Protein AF-A0A376TMM2-F1 (afdb_monomer_lite)

pLDDT: mean 88.57, std 16.61, range [33.03, 98.81]

Sequence (189 aa):
MVEAAINAGATTINIPDTVGYTMPFEFAGIISGLYERVPNIDKAIISVHTHDDLGLAVGNSLAAVHAGARQVEGAMNGIGERAGNCSLEEVIMAIKVRKDILNVHTAINHQEIWRTSQLVSQICNMPIPANKAIVGSGAFAHSSGIHQDGVLKNRENYEIMTPESIGLNQIQLNLTSRSGRAAVETSHG

Radius of gyration: 19.81 Å; chains: 1; bounding box: 48×29×55 Å

Structure (mmCIF, N/CA/C/O backbone):
data_AF-A0A376TMM2-F1
#
_entry.id   AF-A0A376TMM2-F1
#
loop_
_atom_site.group_PDB
_atom_site.id
_atom_site.type_symbol
_atom_site.label_atom_id
_atom_site.label_alt_id
_atom_site.label_comp_id
_atom_site.label_asym_id
_atom_site.label_entity_id
_atom_site.label_seq_id
_atom_site.pdbx_PDB_ins_code
_atom_site.Cartn_x
_atom_site.Cartn_y
_atom_site.Cartn_z
_atom_site.occupancy
_atom_site.B_iso_or_equiv
_atom_site.auth_seq_id
_atom_site.auth_comp_id
_atom_site.auth_asym_id
_atom_site.auth_atom_id
_atom_site.pdbx_PDB_model_num
ATOM 1 N N . MET A 1 1 ? -19.187 5.590 17.445 1.00 87.56 1 MET A N 1
ATOM 2 C CA . MET A 1 1 ? -19.318 4.378 16.601 1.00 87.56 1 MET A CA 1
ATOM 3 C C . MET A 1 1 ? -18.124 3.449 16.757 1.00 87.56 1 MET A C 1
ATOM 5 O O . MET A 1 1 ? -18.348 2.324 17.169 1.00 87.56 1 MET A O 1
ATOM 9 N N . VAL A 1 2 ? -16.889 3.906 16.505 1.00 96.69 2 VAL A N 1
ATOM 10 C CA . VAL A 1 2 ? -15.674 3.075 16.656 1.00 96.69 2 VAL A CA 1
ATOM 11 C C . VAL A 1 2 ? -15.559 2.454 18.053 1.00 96.69 2 VAL A C 1
ATOM 13 O O . VAL A 1 2 ? -15.513 1.237 18.165 1.00 96.69 2 VAL A O 1
ATOM 16 N N . GLU A 1 3 ? -15.632 3.263 19.114 1.00 97.75 3 GLU A N 1
ATOM 17 C CA . GLU A 1 3 ? -15.573 2.770 20.502 1.00 97.75 3 GLU A CA 1
ATOM 18 C C . GLU A 1 3 ? -16.609 1.674 20.794 1.00 97.75 3 GLU A C 1
ATOM 20 O O . GLU A 1 3 ? -16.291 0.650 21.397 1.00 97.75 3 GLU A O 1
ATOM 25 N N . ALA A 1 4 ? -17.847 1.875 20.333 1.00 98.06 4 ALA A N 1
ATOM 26 C CA . ALA A 1 4 ? -18.940 0.929 20.522 1.00 98.06 4 ALA A CA 1
ATOM 27 C C . ALA A 1 4 ? -18.706 -0.382 19.756 1.00 98.06 4 ALA A C 1
ATOM 29 O O . ALA A 1 4 ? -18.984 -1.447 20.296 1.00 98.06 4 ALA A O 1
ATOM 30 N N . ALA A 1 5 ? -18.165 -0.317 18.535 1.00 98.31 5 ALA A N 1
ATOM 31 C CA . ALA A 1 5 ? -17.806 -1.505 17.763 1.00 98.31 5 ALA A CA 1
ATOM 32 C C . ALA A 1 5 ? -16.699 -2.313 18.459 1.00 98.31 5 ALA A C 1
ATOM 34 O O . ALA A 1 5 ? -16.806 -3.532 18.567 1.00 98.31 5 ALA A O 1
ATOM 35 N N . ILE A 1 6 ? -15.685 -1.636 19.005 1.00 98.38 6 ILE A N 1
ATOM 36 C CA . ILE A 1 6 ? -14.622 -2.283 19.786 1.00 98.38 6 ILE A CA 1
ATOM 37 C C . ILE A 1 6 ? -15.199 -2.911 21.064 1.00 98.38 6 ILE A C 1
ATOM 39 O O . ILE A 1 6 ? -14.904 -4.063 21.372 1.00 98.38 6 ILE A O 1
ATOM 43 N N . ASN A 1 7 ? -16.085 -2.209 21.779 1.00 98.38 7 ASN A N 1
ATOM 44 C CA . ASN A 1 7 ? -16.762 -2.755 22.964 1.00 98.38 7 ASN A CA 1
ATOM 45 C C . ASN A 1 7 ? -17.657 -3.960 22.634 1.00 98.38 7 ASN A C 1
ATOM 47 O O . ASN A 1 7 ? -17.826 -4.842 23.472 1.00 98.38 7 ASN A O 1
ATOM 51 N N . ALA A 1 8 ? -18.197 -4.021 21.416 1.00 98.44 8 ALA A N 1
ATOM 52 C CA . ALA A 1 8 ? -18.941 -5.169 20.907 1.00 98.44 8 ALA A CA 1
ATOM 53 C C . ALA A 1 8 ? -18.039 -6.336 20.449 1.00 98.44 8 ALA A C 1
ATOM 55 O O . ALA A 1 8 ? -18.557 -7.369 20.032 1.00 98.44 8 ALA A O 1
ATOM 56 N N . GLY A 1 9 ? -16.711 -6.199 20.540 1.00 98.25 9 GLY A N 1
ATOM 57 C CA . GLY A 1 9 ? -15.742 -7.260 20.255 1.00 98.25 9 GLY A CA 1
ATOM 58 C C . GLY A 1 9 ? -15.021 -7.145 18.911 1.00 98.25 9 GLY A C 1
ATOM 59 O O . GLY A 1 9 ? -14.311 -8.076 18.537 1.00 98.25 9 GLY A O 1
ATOM 60 N N . ALA A 1 10 ? -15.171 -6.040 18.173 1.00 98.44 10 ALA A N 1
ATOM 61 C CA . ALA A 1 10 ? -14.404 -5.835 16.948 1.00 98.44 10 ALA A CA 1
ATOM 62 C C . ALA A 1 10 ? -12.906 -5.679 17.264 1.00 98.44 10 ALA A C 1
ATOM 64 O O . ALA A 1 10 ? -12.502 -4.746 17.954 1.00 98.44 10 ALA A O 1
ATOM 65 N N . THR A 1 11 ? -12.079 -6.570 16.715 1.00 98.44 11 THR A N 1
ATOM 66 C CA . THR A 1 11 ? -10.609 -6.532 16.840 1.00 98.44 11 THR A CA 1
ATOM 67 C C . THR A 1 11 ? -9.933 -5.772 15.699 1.00 98.44 11 THR A C 1
ATOM 69 O O . THR A 1 11 ? -8.726 -5.544 15.734 1.00 98.44 11 THR A O 1
ATOM 72 N N . THR A 1 12 ? -10.698 -5.378 14.681 1.00 98.62 12 THR A N 1
ATOM 73 C CA . THR A 1 12 ? -10.233 -4.587 13.541 1.00 98.62 12 THR A CA 1
ATOM 74 C C . THR A 1 12 ? -11.322 -3.598 13.146 1.00 98.62 12 THR A C 1
ATOM 76 O O . THR A 1 12 ? -12.486 -3.976 13.017 1.00 98.62 12 THR A O 1
ATOM 79 N N . ILE A 1 13 ? -10.946 -2.337 12.952 1.00 98.62 13 ILE A N 1
ATOM 80 C CA . ILE A 1 13 ? -11.835 -1.261 12.514 1.00 98.62 13 ILE A CA 1
ATOM 81 C C . ILE A 1 13 ? -11.305 -0.725 11.191 1.00 98.62 13 ILE A C 1
ATOM 83 O O . ILE A 1 13 ? -10.195 -0.199 11.143 1.00 98.62 13 ILE A O 1
ATOM 87 N N . ASN A 1 14 ? -12.097 -0.860 10.128 1.00 98.50 14 ASN A N 1
ATOM 88 C CA . ASN A 1 14 ? -11.737 -0.357 8.807 1.00 98.50 14 ASN A CA 1
ATOM 89 C C . ASN A 1 14 ? -12.237 1.075 8.602 1.00 98.50 14 ASN A C 1
ATOM 91 O O . ASN A 1 14 ? -13.406 1.368 8.864 1.00 98.50 14 ASN A O 1
ATOM 95 N N . ILE A 1 15 ? -11.354 1.942 8.116 1.00 98.44 15 ILE A N 1
ATOM 96 C CA . ILE A 1 15 ? -11.629 3.339 7.787 1.00 98.44 15 ILE A CA 1
ATOM 97 C C . ILE A 1 15 ? -11.443 3.517 6.273 1.00 98.44 15 ILE A C 1
ATOM 99 O O . ILE A 1 15 ? -10.303 3.588 5.804 1.00 98.44 15 ILE A O 1
ATOM 103 N N . PRO A 1 16 ? -12.539 3.554 5.493 1.00 97.94 16 PRO A N 1
ATOM 104 C CA . PRO A 1 16 ? -12.452 3.653 4.044 1.00 97.94 16 PRO A CA 1
ATOM 105 C C . PRO A 1 16 ? -12.455 5.107 3.533 1.00 97.94 16 PRO A C 1
ATOM 107 O O . PRO A 1 16 ? -13.231 5.937 4.002 1.00 97.94 16 PRO A O 1
ATOM 110 N N . ASP A 1 17 ? -11.651 5.386 2.505 1.00 96.81 17 ASP A N 1
ATOM 111 C CA . ASP A 1 17 ? -11.811 6.511 1.571 1.00 96.81 17 ASP A CA 1
ATOM 112 C C . ASP A 1 17 ? -12.563 6.009 0.331 1.00 96.81 17 ASP A C 1
ATOM 114 O O . ASP A 1 17 ? -11.986 5.768 -0.730 1.00 96.81 17 ASP A O 1
ATOM 118 N N . THR A 1 18 ? -13.864 5.758 0.502 1.00 91.19 18 THR A N 1
ATOM 119 C CA . THR A 1 18 ? -14.704 5.044 -0.477 1.00 91.19 18 THR A CA 1
ATOM 120 C C . THR A 1 18 ? -14.779 5.742 -1.836 1.00 91.19 18 THR A C 1
ATOM 122 O O . THR A 1 18 ? -14.922 5.086 -2.865 1.00 91.19 18 THR A O 1
ATOM 125 N N . VAL A 1 19 ? -14.717 7.075 -1.837 1.00 92.56 19 VAL A N 1
ATOM 126 C CA . VAL A 1 19 ? -14.871 7.902 -3.044 1.00 92.56 19 VAL A CA 1
ATOM 127 C C . VAL A 1 19 ? -13.513 8.248 -3.671 1.00 92.56 19 VAL A C 1
ATOM 129 O O . VAL A 1 19 ? -13.478 8.618 -4.838 1.00 92.56 19 VAL A O 1
ATOM 132 N N . GLY A 1 20 ? -12.403 8.104 -2.937 1.00 92.88 20 GLY A N 1
ATOM 133 C CA . GLY A 1 20 ? -11.052 8.266 -3.483 1.00 92.88 20 GLY A CA 1
ATOM 134 C C . GLY A 1 20 ? -10.640 9.718 -3.737 1.00 92.88 20 GLY A C 1
ATOM 135 O O . GLY A 1 20 ? -9.861 9.979 -4.654 1.00 92.88 20 GLY A O 1
ATOM 136 N N . TYR A 1 21 ? -11.182 10.667 -2.962 1.00 95.56 21 TYR A N 1
ATOM 137 C CA . TYR A 1 21 ? -10.885 12.101 -3.112 1.00 95.56 21 TYR A CA 1
ATOM 138 C C . TYR A 1 21 ? -10.157 12.722 -1.915 1.00 95.56 21 TYR A C 1
ATOM 140 O O . TYR A 1 21 ? -9.793 13.898 -1.971 1.00 95.56 21 TYR A O 1
ATOM 148 N N . THR A 1 22 ? -9.964 11.967 -0.831 1.00 97.31 22 THR A N 1
ATOM 149 C CA . THR A 1 22 ? -9.344 12.497 0.388 1.00 97.31 22 THR A CA 1
ATOM 150 C C . THR A 1 22 ? -7.877 12.844 0.126 1.00 97.31 22 THR A C 1
ATOM 152 O O . THR A 1 22 ? -7.175 12.104 -0.565 1.00 97.31 22 THR A O 1
ATOM 155 N N . MET A 1 23 ? -7.375 13.946 0.688 1.00 98.44 23 MET A N 1
ATOM 156 C CA . MET A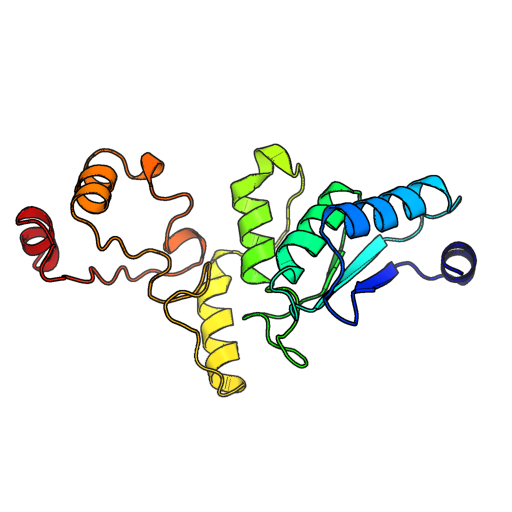 1 23 ? -5.950 14.274 0.609 1.00 98.44 23 MET A CA 1
ATOM 157 C C . MET A 1 23 ? -5.138 13.534 1.688 1.00 98.44 23 MET A C 1
ATOM 159 O O . MET A 1 23 ? -5.637 13.327 2.797 1.00 98.44 23 MET A O 1
ATOM 163 N N . PRO A 1 24 ? -3.842 13.235 1.458 1.00 98.50 24 PRO A N 1
ATOM 164 C CA . PRO A 1 24 ? -3.030 12.486 2.423 1.00 98.50 24 PRO A CA 1
ATOM 165 C C . PRO A 1 24 ? -2.978 13.096 3.830 1.00 98.50 24 PRO A C 1
ATOM 167 O O . PRO A 1 24 ? -3.039 12.373 4.822 1.00 98.50 24 PRO A O 1
ATOM 170 N N . PHE A 1 25 ? -2.903 14.428 3.938 1.00 98.38 25 PHE A N 1
ATOM 171 C CA . PHE A 1 25 ? -2.886 15.117 5.233 1.00 98.38 25 PHE A CA 1
ATOM 172 C C . PHE A 1 25 ? -4.246 15.066 5.947 1.00 98.38 25 PHE A C 1
ATOM 174 O O . PHE A 1 25 ? -4.286 14.957 7.171 1.00 98.38 25 PHE A O 1
ATOM 181 N N . GLU A 1 26 ? -5.354 15.102 5.200 1.00 98.38 26 GLU A N 1
ATOM 182 C CA . GLU A 1 26 ? -6.701 14.948 5.758 1.00 98.38 26 GLU A CA 1
ATOM 183 C C . GLU A 1 26 ? -6.886 13.528 6.286 1.00 98.38 26 GLU A C 1
ATOM 185 O O . GLU A 1 26 ? -7.327 13.340 7.419 1.00 98.38 26 GLU A O 1
ATOM 190 N N . PHE A 1 27 ? -6.474 12.528 5.502 1.00 98.50 27 PHE A N 1
ATOM 191 C CA . PHE A 1 27 ? -6.605 11.129 5.888 1.00 98.50 27 PHE A CA 1
ATOM 192 C C . PHE A 1 27 ? -5.728 10.783 7.097 1.00 98.50 27 PHE A C 1
ATOM 194 O O . PHE A 1 27 ? -6.200 10.141 8.033 1.00 98.50 27 PHE A O 1
ATOM 201 N N . ALA A 1 28 ? -4.490 11.290 7.153 1.00 98.56 28 ALA A N 1
ATOM 202 C CA . ALA A 1 28 ? -3.647 11.170 8.343 1.00 98.56 28 ALA A CA 1
ATOM 203 C C . ALA A 1 28 ? -4.317 11.793 9.580 1.00 98.56 28 ALA A C 1
ATOM 205 O O . ALA A 1 28 ? -4.363 11.167 10.637 1.00 98.56 28 ALA A O 1
ATOM 206 N N . GLY A 1 29 ? -4.899 12.990 9.434 1.00 98.62 29 GLY A N 1
ATOM 207 C CA . GLY A 1 29 ? -5.619 13.677 10.508 1.00 98.62 29 GLY A CA 1
ATOM 208 C C . GLY A 1 29 ? -6.848 12.911 11.010 1.00 98.62 29 GLY A C 1
ATOM 209 O O . GLY A 1 29 ? -7.116 12.900 12.213 1.00 98.62 29 GLY A O 1
ATOM 210 N N . ILE A 1 30 ? -7.567 12.214 10.122 1.00 98.19 30 ILE A N 1
ATOM 211 C CA . ILE A 1 30 ? -8.664 11.313 10.508 1.00 98.19 30 ILE A CA 1
ATOM 212 C C . ILE A 1 30 ? -8.131 10.200 11.415 1.00 98.19 30 ILE A C 1
ATOM 214 O O . ILE A 1 30 ? -8.684 9.984 12.495 1.00 98.19 30 ILE A O 1
ATOM 218 N N . ILE A 1 31 ? -7.050 9.529 11.008 1.00 98.56 31 ILE A N 1
ATOM 219 C CA . ILE A 1 31 ? -6.464 8.412 11.761 1.00 98.56 31 ILE A CA 1
ATOM 220 C C . ILE A 1 31 ? -5.899 8.878 13.105 1.00 98.56 31 ILE A C 1
ATOM 222 O O . ILE A 1 31 ? -6.254 8.304 14.134 1.00 98.56 31 ILE A O 1
ATOM 226 N N . SER A 1 32 ? -5.100 9.947 13.136 1.00 98.50 32 SER A N 1
ATOM 227 C CA . SER A 1 32 ? -4.595 10.520 14.393 1.00 98.50 32 SER A CA 1
ATOM 228 C C . SER A 1 32 ? -5.740 10.925 15.321 1.00 98.50 32 SER A C 1
ATOM 230 O O . SER A 1 32 ? -5.741 10.581 16.500 1.00 98.50 32 SER A O 1
ATOM 232 N N . GLY A 1 33 ? -6.788 11.542 14.772 1.00 98.38 33 GLY A N 1
ATOM 233 C CA . GLY A 1 33 ? -7.973 11.907 15.533 1.00 98.38 33 GLY A CA 1
ATOM 234 C C . GLY A 1 33 ? -8.734 10.714 16.125 1.00 98.38 33 GLY A C 1
ATOM 235 O O . GLY A 1 33 ? -9.370 10.862 17.168 1.00 98.38 33 GLY A O 1
ATOM 236 N N . LEU A 1 34 ? -8.694 9.532 15.499 1.00 98.12 34 LEU A N 1
ATOM 237 C CA . LEU A 1 34 ? -9.239 8.309 16.098 1.00 98.12 34 LEU A CA 1
ATOM 238 C C . LEU A 1 34 ? -8.410 7.875 17.307 1.00 98.12 34 LEU A C 1
ATOM 240 O O . LEU A 1 34 ? -8.991 7.605 18.356 1.00 98.12 34 LEU A O 1
ATOM 244 N N . TYR A 1 35 ? -7.081 7.866 17.180 1.00 98.12 35 TYR A N 1
ATOM 245 C CA . TYR A 1 35 ? -6.178 7.529 18.284 1.00 98.12 35 TYR A CA 1
ATOM 246 C C . TYR A 1 35 ? -6.288 8.500 19.467 1.00 98.12 35 TYR A C 1
ATOM 248 O O . TYR A 1 35 ? -6.161 8.082 20.613 1.00 98.12 35 TYR A O 1
ATOM 256 N N . GLU A 1 36 ? -6.571 9.777 19.209 1.00 98.00 36 GLU A N 1
ATOM 257 C CA . GLU A 1 36 ? -6.756 10.791 20.252 1.00 98.00 36 GLU A CA 1
ATOM 258 C C . GLU A 1 36 ? -8.104 10.685 20.976 1.00 98.00 36 GLU A C 1
ATOM 260 O O . GLU A 1 36 ? -8.192 10.962 22.171 1.00 98.00 36 GLU A O 1
ATOM 265 N N . ARG A 1 37 ? -9.180 10.345 20.253 1.00 97.62 37 ARG A N 1
ATOM 266 C CA . ARG A 1 37 ? -10.557 10.509 20.754 1.00 97.62 37 ARG A CA 1
ATOM 267 C C . ARG A 1 37 ? -11.244 9.219 21.178 1.00 97.62 37 ARG A C 1
ATOM 269 O O . ARG A 1 37 ? -12.283 9.301 21.826 1.00 97.62 37 ARG A O 1
ATOM 276 N N . VAL A 1 38 ? -10.740 8.053 20.782 1.00 98.19 38 VAL A N 1
ATOM 277 C CA . VAL A 1 38 ? -11.374 6.761 21.073 1.00 98.19 38 VAL A CA 1
ATOM 278 C C . VAL A 1 38 ? -10.635 6.083 22.237 1.00 98.19 38 VAL A C 1
ATOM 280 O O . VAL A 1 38 ? -9.521 5.603 22.044 1.00 98.19 38 VAL A O 1
ATOM 283 N N . PRO A 1 39 ? -11.229 5.993 23.445 1.00 97.62 39 PRO A N 1
ATOM 284 C CA . PRO A 1 39 ? -10.503 5.555 24.644 1.00 97.62 39 PRO A CA 1
ATOM 285 C C . PRO A 1 39 ? -9.990 4.110 24.620 1.00 97.62 39 PRO A C 1
ATOM 287 O O . PRO A 1 39 ? -9.057 3.783 25.342 1.00 97.62 39 PRO A O 1
ATOM 290 N N . ASN A 1 40 ? -10.625 3.234 23.839 1.00 98.06 40 ASN A N 1
ATOM 291 C CA . ASN A 1 40 ? -10.307 1.807 23.732 1.00 98.06 40 ASN A CA 1
ATOM 292 C C . ASN A 1 40 ? -9.694 1.435 22.368 1.00 98.06 40 ASN A C 1
ATOM 294 O O . ASN A 1 40 ? -9.738 0.268 21.977 1.00 98.06 40 ASN A O 1
ATOM 298 N N . ILE A 1 41 ? -9.175 2.420 21.626 1.00 98.12 41 ILE A N 1
ATOM 299 C CA . ILE A 1 41 ? -8.662 2.251 20.257 1.00 98.12 41 ILE A CA 1
ATOM 300 C C . ILE A 1 41 ? -7.521 1.233 20.169 1.00 98.12 41 ILE A C 1
ATOM 302 O O . ILE A 1 41 ? -7.394 0.532 19.173 1.00 98.12 41 ILE A O 1
ATOM 306 N N . ASP A 1 42 ? -6.727 1.108 21.231 1.00 97.31 42 ASP A N 1
ATOM 307 C CA . ASP A 1 42 ? -5.593 0.195 21.371 1.00 97.31 42 ASP A CA 1
ATOM 308 C C . ASP A 1 42 ? -6.001 -1.287 21.388 1.00 97.31 42 ASP A C 1
ATOM 310 O O . ASP A 1 42 ? -5.170 -2.163 21.152 1.00 97.31 42 ASP A O 1
ATOM 314 N N . LYS A 1 43 ? -7.287 -1.583 21.617 1.00 98.25 43 LYS A N 1
ATOM 315 C CA . LYS A 1 43 ? -7.829 -2.950 21.609 1.00 98.25 43 LYS A CA 1
ATOM 316 C C . LYS A 1 43 ? -8.166 -3.471 20.211 1.00 98.25 43 LYS A C 1
ATOM 318 O O . LYS A 1 43 ? -8.552 -4.633 20.086 1.00 98.25 43 LYS A O 1
ATOM 323 N N . ALA A 1 44 ? -8.047 -2.641 19.176 1.00 98.50 44 ALA A N 1
ATOM 324 C CA . ALA A 1 44 ? -8.323 -3.024 17.800 1.00 98.50 44 ALA A CA 1
ATOM 325 C C . ALA A 1 44 ? -7.252 -2.511 16.832 1.00 98.50 44 ALA A C 1
ATOM 327 O O . ALA A 1 44 ? -6.642 -1.462 17.017 1.00 98.50 44 ALA A O 1
ATOM 328 N N . ILE A 1 45 ? -7.050 -3.250 15.746 1.00 98.69 45 ILE A N 1
ATOM 329 C CA . ILE A 1 45 ? -6.219 -2.811 14.628 1.00 98.69 45 ILE A CA 1
ATOM 330 C C . ILE A 1 45 ? -7.010 -1.806 13.793 1.00 98.69 45 ILE A C 1
ATOM 332 O O . ILE A 1 45 ? -8.126 -2.092 13.358 1.00 98.69 45 ILE A O 1
ATOM 336 N N . ILE A 1 46 ? -6.409 -0.653 13.508 1.00 98.75 46 ILE A N 1
ATOM 337 C CA . ILE A 1 46 ? -6.944 0.274 12.512 1.00 98.75 46 ILE A CA 1
ATOM 338 C C . ILE A 1 46 ? -6.494 -0.180 11.124 1.00 98.75 46 ILE A C 1
ATOM 340 O O . ILE A 1 46 ? -5.296 -0.193 10.818 1.00 98.75 46 ILE A O 1
ATOM 344 N N . SER A 1 47 ? -7.484 -0.583 10.327 1.00 98.81 47 SER A N 1
ATOM 345 C CA . SER A 1 47 ? -7.378 -0.892 8.903 1.00 98.81 47 SER A CA 1
ATOM 346 C C . SER A 1 47 ? -7.796 0.324 8.083 1.00 98.81 47 SER A C 1
ATOM 348 O O . SER A 1 47 ? -8.656 1.097 8.512 1.00 98.81 47 SER A O 1
ATOM 350 N N . VAL A 1 48 ? -7.189 0.498 6.914 1.00 98.81 48 VAL A N 1
ATOM 351 C CA . VAL A 1 48 ? -7.582 1.527 5.949 1.00 98.81 48 VAL A CA 1
ATOM 352 C C . VAL A 1 48 ? -7.797 0.936 4.569 1.00 98.81 48 VAL A C 1
ATOM 354 O O . VAL A 1 48 ? -7.060 0.046 4.153 1.00 98.81 48 VAL A O 1
ATOM 357 N N . HIS A 1 49 ? -8.768 1.487 3.847 1.00 98.75 49 HIS A N 1
ATOM 358 C CA . HIS A 1 49 ? -9.125 1.077 2.493 1.00 98.75 49 HIS A CA 1
ATOM 359 C C . HIS A 1 49 ? -9.276 2.318 1.618 1.00 98.75 49 HIS A C 1
ATOM 361 O O . HIS A 1 49 ? -10.196 3.103 1.825 1.00 98.75 49 HIS A O 1
ATOM 367 N N . THR A 1 50 ? -8.382 2.531 0.659 1.00 98.62 50 THR A N 1
ATOM 368 C CA . THR A 1 50 ? -8.373 3.760 -0.149 1.00 98.62 50 THR A CA 1
ATOM 369 C C . THR A 1 50 ? -8.622 3.451 -1.620 1.00 98.62 50 THR A C 1
ATOM 371 O O . THR A 1 50 ? -8.064 2.498 -2.170 1.00 98.62 50 THR A O 1
ATOM 374 N N . HIS A 1 51 ? -9.468 4.267 -2.249 1.00 98.56 51 HIS A N 1
ATOM 375 C CA . HIS A 1 51 ? -9.696 4.258 -3.693 1.00 98.56 51 HIS A CA 1
ATOM 376 C C . HIS A 1 51 ? -8.819 5.284 -4.412 1.00 98.56 51 HIS A C 1
ATOM 378 O O . HIS A 1 51 ? -8.367 6.257 -3.808 1.00 98.56 51 HIS A O 1
ATOM 384 N N . ASP A 1 52 ? -8.573 5.051 -5.704 1.00 98.19 52 ASP A N 1
ATOM 385 C CA . ASP A 1 52 ? -7.559 5.774 -6.484 1.00 98.19 52 ASP A CA 1
ATOM 386 C C . ASP A 1 52 ? -8.127 6.787 -7.491 1.00 98.19 52 ASP A C 1
ATOM 388 O O . ASP A 1 52 ? -7.464 7.153 -8.457 1.00 98.19 52 ASP A O 1
ATOM 392 N N . ASP A 1 53 ? -9.357 7.267 -7.284 1.00 97.94 53 ASP A N 1
ATOM 393 C CA . ASP A 1 53 ? -10.047 8.178 -8.210 1.00 97.94 53 ASP A CA 1
ATOM 394 C C . ASP A 1 53 ? -9.254 9.472 -8.513 1.00 97.94 53 ASP A C 1
ATOM 396 O O . ASP A 1 53 ? -9.345 10.001 -9.622 1.00 97.94 53 ASP A O 1
ATOM 400 N N . LEU A 1 54 ? -8.429 9.952 -7.571 1.00 97.69 54 LEU A N 1
ATOM 401 C CA . LEU A 1 54 ? -7.491 11.071 -7.768 1.00 97.69 54 LEU A CA 1
ATOM 402 C C . LEU A 1 54 ? -6.007 10.659 -7.865 1.00 97.69 54 LEU A C 1
ATOM 404 O O . LEU A 1 54 ? -5.134 11.529 -7.847 1.00 97.69 54 LEU A O 1
ATOM 408 N N . GLY A 1 55 ? -5.692 9.364 -7.954 1.00 97.75 55 GLY A N 1
ATOM 409 C CA . GLY A 1 55 ? -4.309 8.866 -7.945 1.00 97.75 55 GLY A CA 1
ATOM 410 C C . GLY A 1 55 ? -3.614 8.995 -6.581 1.00 97.75 55 GLY A C 1
ATOM 411 O O . GLY A 1 55 ? -2.395 9.167 -6.511 1.00 97.75 55 GLY A O 1
ATOM 412 N N . LEU A 1 56 ? -4.392 9.013 -5.493 1.00 98.38 56 LEU A N 1
ATOM 413 C CA . LEU A 1 56 ? -3.916 9.269 -4.131 1.00 98.38 56 LEU A CA 1
ATOM 414 C C . LEU A 1 56 ? -3.987 8.041 -3.217 1.00 98.38 56 LEU A C 1
ATOM 416 O O . LEU A 1 56 ? -3.572 8.146 -2.063 1.00 98.38 56 LEU A O 1
ATOM 420 N N . ALA A 1 57 ? -4.457 6.880 -3.682 1.00 98.62 57 ALA A N 1
ATOM 421 C CA . ALA A 1 57 ? -4.750 5.742 -2.810 1.00 98.62 57 ALA A CA 1
ATOM 422 C C . ALA A 1 57 ? -3.521 5.285 -2.014 1.00 98.62 57 ALA A C 1
ATOM 424 O O . ALA A 1 57 ? -3.586 5.163 -0.789 1.00 98.62 57 ALA A O 1
ATOM 425 N N . VAL A 1 58 ? -2.384 5.106 -2.698 1.00 98.75 58 VAL A N 1
ATOM 426 C CA . VAL A 1 58 ? -1.102 4.717 -2.084 1.00 98.75 58 VAL A CA 1
ATOM 427 C C . VAL A 1 58 ? -0.608 5.797 -1.119 1.00 98.75 58 VAL A C 1
ATOM 429 O O . VAL A 1 58 ? -0.182 5.485 -0.006 1.00 98.75 58 VAL A O 1
ATOM 432 N N . GLY A 1 59 ? -0.704 7.073 -1.511 1.00 98.56 59 GLY A N 1
ATOM 433 C CA . GLY A 1 59 ? -0.311 8.206 -0.670 1.00 98.56 59 GLY A CA 1
ATOM 434 C C . GLY A 1 59 ? -1.130 8.283 0.619 1.00 98.56 59 GLY A C 1
ATOM 435 O O . GLY A 1 59 ? -0.561 8.407 1.704 1.00 98.56 59 GLY A O 1
ATOM 436 N N . ASN A 1 60 ? -2.448 8.122 0.515 1.00 98.75 60 ASN A N 1
ATOM 437 C CA . ASN A 1 60 ? -3.368 8.089 1.647 1.00 98.75 60 ASN A CA 1
ATOM 438 C C . ASN A 1 60 ? -3.082 6.891 2.559 1.00 98.75 60 ASN A C 1
ATOM 440 O O . ASN A 1 60 ? -2.984 7.061 3.774 1.00 98.75 60 ASN A O 1
ATOM 444 N N . SER A 1 61 ? -2.866 5.692 2.008 1.00 98.81 61 SER A N 1
ATOM 445 C CA . SER A 1 61 ? -2.519 4.518 2.818 1.00 98.81 61 SER A CA 1
ATOM 446 C C . SER A 1 61 ? -1.212 4.708 3.588 1.00 98.81 61 SER A C 1
ATOM 448 O O . SER A 1 61 ? -1.158 4.401 4.777 1.00 98.81 61 SER A O 1
ATOM 450 N N . LEU A 1 62 ? -0.166 5.248 2.956 1.00 98.75 62 LEU A N 1
ATOM 451 C CA . LEU A 1 62 ? 1.111 5.512 3.629 1.00 98.75 62 LEU A CA 1
ATOM 452 C C . LEU A 1 62 ? 0.981 6.601 4.702 1.00 98.75 62 LEU A C 1
ATOM 454 O O . LEU A 1 62 ? 1.558 6.465 5.783 1.00 98.75 62 LEU A O 1
ATOM 458 N N . ALA A 1 63 ? 0.189 7.643 4.442 1.00 98.50 63 ALA A N 1
ATOM 459 C CA . ALA A 1 63 ? -0.101 8.690 5.417 1.00 98.50 63 ALA A CA 1
ATOM 460 C C . ALA A 1 63 ? -0.861 8.139 6.638 1.00 98.50 63 ALA A C 1
ATOM 462 O O . ALA A 1 63 ? -0.513 8.448 7.778 1.00 98.50 63 ALA A O 1
ATOM 463 N N . ALA A 1 64 ? -1.830 7.247 6.421 1.00 98.56 64 ALA A N 1
ATOM 464 C CA . ALA A 1 64 ? -2.525 6.541 7.493 1.00 98.56 64 ALA A CA 1
ATOM 465 C C . ALA A 1 64 ? -1.600 5.620 8.300 1.00 98.56 64 ALA A C 1
ATOM 467 O O . ALA A 1 64 ? -1.675 5.603 9.529 1.00 98.56 64 ALA A O 1
ATOM 468 N N . VAL A 1 65 ? -0.705 4.875 7.639 1.00 98.50 65 VAL A N 1
ATOM 469 C CA . VAL A 1 65 ? 0.297 4.029 8.315 1.00 98.50 65 VAL A CA 1
ATOM 470 C C . VAL A 1 65 ? 1.199 4.875 9.213 1.00 98.50 65 VAL A C 1
ATOM 472 O O . VAL A 1 65 ? 1.419 4.518 10.376 1.00 98.50 65 VAL A O 1
ATOM 475 N N . HIS A 1 66 ? 1.664 6.020 8.704 1.00 97.44 66 HIS A N 1
ATOM 476 C CA . HIS A 1 66 ? 2.452 6.979 9.476 1.00 97.44 66 HIS A CA 1
ATOM 477 C C . HIS A 1 66 ? 1.674 7.521 10.687 1.00 97.44 66 HIS A C 1
ATOM 479 O O . HIS A 1 66 ? 2.237 7.646 11.771 1.00 97.44 66 HIS A O 1
ATOM 485 N N . ALA A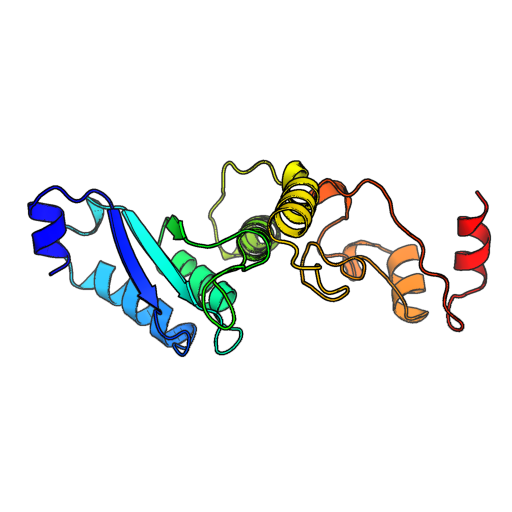 1 67 ? 0.367 7.754 10.534 1.00 97.94 67 ALA A N 1
ATOM 486 C CA . ALA A 1 67 ? -0.529 8.210 11.597 1.00 97.94 67 ALA A CA 1
ATOM 487 C C . ALA A 1 67 ? -0.951 7.120 12.605 1.00 97.94 67 ALA A C 1
ATOM 489 O O . ALA A 1 67 ? -1.609 7.437 13.594 1.00 97.94 67 ALA A O 1
ATOM 490 N N . GLY A 1 68 ? -0.583 5.852 12.384 1.00 97.38 68 GLY A N 1
ATOM 491 C CA . GLY A 1 68 ? -0.814 4.763 13.339 1.00 97.38 68 GLY A CA 1
ATOM 492 C C . GLY A 1 68 ? -1.571 3.554 12.793 1.00 97.38 68 GLY A C 1
ATOM 493 O O . GLY A 1 68 ? -1.587 2.529 13.468 1.00 97.38 68 GLY A O 1
ATOM 494 N N . ALA A 1 69 ? -2.135 3.606 11.581 1.00 98.50 69 ALA A N 1
ATOM 495 C CA . ALA A 1 69 ? -2.794 2.442 10.984 1.00 98.50 69 ALA A CA 1
ATOM 496 C C . ALA A 1 69 ? -1.819 1.257 10.848 1.00 98.50 69 ALA A C 1
ATOM 498 O O . ALA A 1 69 ? -0.618 1.432 10.607 1.00 98.50 69 ALA A O 1
ATOM 499 N N . ARG A 1 70 ? -2.324 0.034 11.039 1.00 98.31 70 ARG A N 1
ATOM 500 C CA . ARG A 1 70 ? -1.508 -1.199 11.030 1.00 98.31 70 ARG A CA 1
ATOM 501 C C . ARG A 1 70 ? -2.009 -2.266 10.064 1.00 98.31 70 ARG A C 1
ATOM 503 O O . ARG A 1 70 ? -1.383 -3.315 9.955 1.00 98.31 70 ARG A O 1
ATOM 510 N N . GLN A 1 71 ? -3.071 -1.977 9.322 1.00 98.75 71 GLN A N 1
ATOM 511 C CA . GLN A 1 71 ? -3.532 -2.789 8.206 1.00 98.75 71 GLN A CA 1
ATOM 512 C C . GLN A 1 71 ? -3.890 -1.875 7.031 1.00 98.75 71 GLN A C 1
ATOM 514 O O . GLN A 1 71 ? -4.489 -0.819 7.218 1.00 98.75 71 GLN A O 1
ATOM 519 N N . VAL A 1 72 ? -3.490 -2.276 5.826 1.00 98.75 72 VAL A N 1
ATOM 520 C CA . VAL A 1 72 ? -3.850 -1.612 4.570 1.00 98.75 72 VAL A CA 1
ATOM 521 C C . VAL A 1 72 ? -4.577 -2.636 3.715 1.00 98.75 72 VAL A C 1
ATOM 523 O O . VAL A 1 72 ? -4.062 -3.729 3.479 1.00 98.75 72 VAL A O 1
ATOM 526 N N . GLU A 1 73 ? -5.769 -2.281 3.264 1.00 98.75 73 GLU A N 1
ATOM 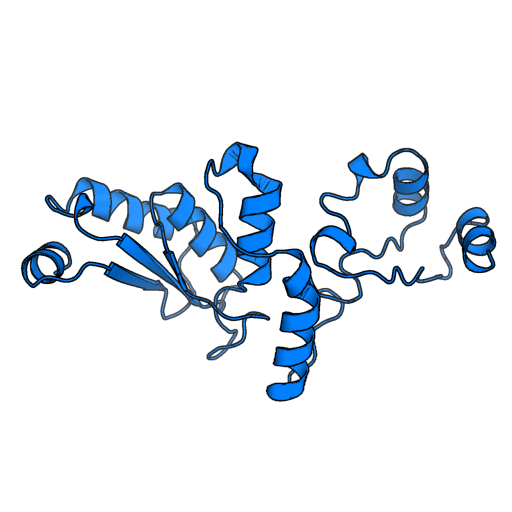527 C CA . GLU A 1 73 ? -6.542 -3.028 2.286 1.00 98.75 73 GLU A CA 1
ATOM 528 C C . GLU A 1 73 ? -6.291 -2.450 0.895 1.00 98.75 73 GLU A C 1
ATOM 530 O O . GLU A 1 73 ? -6.230 -1.236 0.697 1.00 98.75 73 GLU A O 1
ATOM 535 N N . GLY A 1 74 ? -6.138 -3.336 -0.079 1.00 98.19 74 GLY A N 1
ATOM 536 C CA . GLY A 1 74 ? -5.831 -2.971 -1.450 1.00 98.19 74 GLY A CA 1
ATOM 537 C C . GLY A 1 74 ? -5.895 -4.186 -2.358 1.00 98.19 74 GLY A C 1
ATOM 538 O O . GLY A 1 74 ? -6.320 -5.268 -1.945 1.00 98.19 74 GLY A O 1
ATOM 539 N N . ALA A 1 75 ? -5.443 -4.014 -3.592 1.00 98.44 75 ALA A N 1
ATOM 540 C CA . ALA A 1 75 ? -5.337 -5.101 -4.550 1.00 98.44 75 ALA A CA 1
ATOM 541 C C . ALA A 1 75 ? -4.002 -5.064 -5.292 1.00 98.44 75 ALA A C 1
ATOM 543 O O . ALA A 1 75 ? -3.412 -4.005 -5.515 1.00 98.44 75 ALA A O 1
ATOM 544 N N . MET A 1 76 ? -3.541 -6.242 -5.711 1.00 98.31 76 MET A N 1
ATOM 545 C CA . MET A 1 76 ? -2.433 -6.336 -6.656 1.00 98.31 76 MET A CA 1
ATOM 546 C C . MET A 1 76 ? -2.810 -5.627 -7.952 1.00 98.31 76 MET A C 1
ATOM 548 O O . MET A 1 76 ? -3.939 -5.745 -8.429 1.00 98.31 76 MET A O 1
ATOM 552 N N . ASN A 1 77 ? -1.865 -4.899 -8.529 1.00 98.44 77 ASN A N 1
ATOM 553 C CA . ASN A 1 77 ? -2.066 -4.061 -9.707 1.00 98.44 77 ASN A CA 1
ATOM 554 C C . ASN A 1 77 ? -3.036 -2.886 -9.502 1.00 98.44 77 ASN A C 1
ATOM 556 O O . ASN A 1 77 ? -3.333 -2.192 -10.472 1.00 98.44 77 ASN A O 1
ATOM 560 N N . GLY A 1 78 ? -3.504 -2.642 -8.272 1.00 98.00 78 GLY A N 1
ATOM 561 C CA . GLY A 1 78 ? -4.491 -1.607 -7.959 1.00 98.00 78 GLY A CA 1
ATOM 562 C C . GLY A 1 78 ? -5.892 -1.893 -8.505 1.00 98.00 78 GLY A C 1
ATOM 563 O O . GLY A 1 78 ? -6.709 -0.983 -8.577 1.00 98.00 78 GLY A O 1
ATOM 564 N N . ILE A 1 79 ? -6.203 -3.132 -8.909 1.00 97.56 79 ILE A N 1
ATOM 565 C CA . ILE A 1 79 ? -7.528 -3.448 -9.465 1.00 97.56 79 ILE A CA 1
ATOM 566 C C . ILE A 1 79 ? -8.642 -3.199 -8.437 1.00 97.56 79 ILE A C 1
ATOM 568 O O . ILE A 1 79 ? -8.482 -3.439 -7.241 1.00 97.56 79 ILE A O 1
ATOM 572 N N . GLY A 1 80 ? -9.797 -2.739 -8.899 1.00 95.12 80 GLY A N 1
ATOM 573 C CA . GLY A 1 80 ? -10.919 -2.418 -8.027 1.00 95.12 80 GLY A CA 1
ATOM 574 C C . GLY A 1 80 ? -12.016 -1.689 -8.784 1.00 95.12 80 GLY A C 1
ATOM 575 O O . GLY A 1 80 ? -12.018 -1.659 -10.015 1.00 95.12 80 GLY A O 1
ATOM 576 N N . GLU A 1 81 ? -12.953 -1.098 -8.050 1.00 92.12 81 GLU A N 1
ATOM 577 C CA . GLU A 1 81 ? -13.973 -0.258 -8.671 1.00 92.12 81 GLU A CA 1
ATOM 578 C C . GLU A 1 81 ? -13.372 1.029 -9.248 1.00 92.12 81 GLU A C 1
ATOM 580 O O . GLU A 1 81 ? -12.499 1.646 -8.640 1.00 92.12 81 GLU A O 1
ATOM 585 N N . ARG A 1 82 ? -13.915 1.480 -10.388 1.00 96.38 82 ARG A N 1
ATOM 586 C CA . ARG A 1 82 ? -13.563 2.750 -11.051 1.00 96.38 82 ARG A CA 1
ATOM 587 C C . ARG A 1 82 ? -12.069 2.823 -11.397 1.00 96.38 82 ARG A C 1
ATOM 589 O O . ARG A 1 82 ? -11.608 2.034 -12.216 1.00 96.38 82 ARG A O 1
ATOM 596 N N . ALA A 1 83 ? -11.340 3.778 -10.816 1.00 96.69 83 ALA A N 1
ATOM 597 C CA . ALA A 1 83 ? -9.896 3.928 -10.978 1.00 96.69 83 ALA A CA 1
ATOM 598 C C . ALA A 1 83 ? -9.096 2.861 -10.213 1.00 96.69 83 ALA A C 1
ATOM 600 O O . ALA A 1 83 ? -7.918 2.671 -10.497 1.00 96.69 83 ALA A O 1
ATOM 601 N N . GLY A 1 84 ? -9.745 2.138 -9.296 1.00 97.31 84 GLY A N 1
ATOM 602 C CA . GLY A 1 84 ? -9.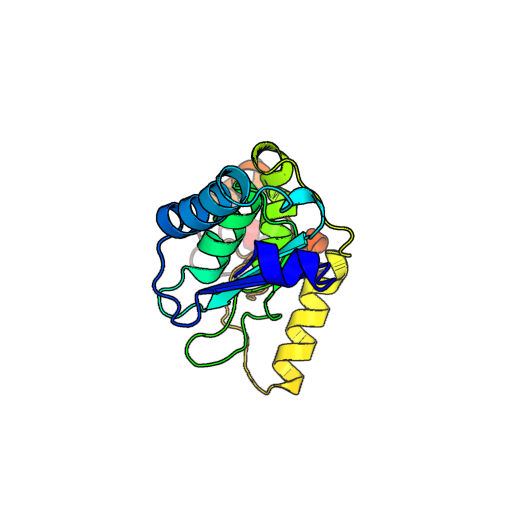156 1.033 -8.563 1.00 97.31 84 GLY A CA 1
ATOM 603 C C . GLY A 1 84 ? -9.004 1.294 -7.071 1.00 97.31 84 GLY A C 1
ATOM 604 O O . GLY A 1 84 ? -9.529 2.261 -6.509 1.00 97.31 84 GLY A O 1
ATOM 605 N N . ASN A 1 85 ? -8.280 0.379 -6.440 1.00 98.44 85 ASN A N 1
ATOM 606 C CA . ASN A 1 85 ? -7.942 0.408 -5.024 1.00 98.44 85 ASN A CA 1
ATOM 607 C C . ASN A 1 85 ? -6.460 0.752 -4.855 1.00 98.44 85 ASN A C 1
ATOM 609 O O . ASN A 1 85 ? -5.679 0.723 -5.807 1.00 98.44 85 ASN A O 1
ATOM 613 N N . CYS A 1 86 ? -6.045 0.963 -3.610 1.00 98.56 86 CYS A N 1
ATOM 614 C CA . CYS A 1 86 ? -4.636 1.011 -3.256 1.00 98.56 86 CYS A CA 1
ATOM 615 C C . CYS A 1 86 ? -3.843 -0.173 -3.839 1.00 98.56 86 CYS A C 1
ATOM 617 O O . CYS A 1 86 ? -4.166 -1.345 -3.617 1.00 98.56 86 CYS A O 1
ATOM 619 N N . SER A 1 87 ? -2.790 0.158 -4.583 1.00 98.69 87 SER A N 1
ATOM 620 C CA . SER A 1 87 ? -1.879 -0.791 -5.213 1.00 98.69 87 SER A CA 1
ATOM 621 C C . SER A 1 87 ? -0.974 -1.436 -4.159 1.00 98.69 87 SER A C 1
ATOM 623 O O . SER A 1 87 ? -0.117 -0.774 -3.562 1.00 98.69 87 SER A O 1
ATOM 625 N N . LEU A 1 88 ? -1.172 -2.734 -3.899 1.00 98.75 88 LEU A N 1
ATOM 626 C CA . LEU A 1 88 ? -0.466 -3.430 -2.818 1.00 98.75 88 LEU A CA 1
ATOM 627 C C . LEU A 1 88 ? 1.042 -3.453 -3.050 1.00 98.75 88 LEU A C 1
ATOM 629 O O . LEU A 1 88 ? 1.799 -3.130 -2.138 1.00 98.75 88 LEU A O 1
ATOM 633 N N . GLU A 1 89 ? 1.493 -3.794 -4.256 1.00 98.62 89 GLU A N 1
ATOM 634 C CA . GLU A 1 89 ? 2.919 -3.842 -4.577 1.00 98.62 89 GLU A CA 1
ATOM 635 C C . GLU A 1 89 ? 3.625 -2.499 -4.346 1.00 98.62 89 GLU A C 1
ATOM 637 O O . GLU A 1 89 ? 4.779 -2.477 -3.915 1.00 98.62 89 GLU A O 1
ATOM 642 N N . GLU A 1 90 ? 2.924 -1.387 -4.566 1.00 98.69 90 GLU A N 1
ATOM 643 C CA . GLU A 1 90 ? 3.450 -0.037 -4.375 1.00 98.69 90 GLU A CA 1
ATOM 644 C C . GLU A 1 90 ? 3.588 0.304 -2.890 1.00 98.69 90 GLU A C 1
ATOM 646 O O . GLU A 1 90 ? 4.663 0.732 -2.468 1.00 98.69 90 GLU A O 1
ATOM 651 N N . VAL A 1 91 ? 2.566 0.039 -2.066 1.00 98.50 91 VAL A N 1
ATOM 652 C CA . VAL A 1 91 ? 2.650 0.249 -0.606 1.00 98.50 91 VAL A CA 1
ATOM 653 C C . VAL A 1 91 ? 3.710 -0.647 0.028 1.00 98.50 91 VAL A C 1
ATOM 655 O O . VAL A 1 91 ? 4.500 -0.190 0.855 1.00 98.50 91 VAL A O 1
ATOM 658 N N . ILE A 1 92 ? 3.760 -1.919 -0.372 1.00 98.44 92 ILE A N 1
ATOM 659 C CA . ILE A 1 92 ? 4.721 -2.897 0.144 1.00 98.44 92 ILE A CA 1
ATOM 660 C C . ILE A 1 92 ? 6.151 -2.426 -0.128 1.00 98.44 92 ILE A C 1
ATOM 662 O O . ILE A 1 92 ? 6.981 -2.381 0.787 1.00 98.44 92 ILE A O 1
ATOM 666 N N . MET A 1 93 ? 6.443 -2.044 -1.373 1.00 98.19 93 MET A N 1
ATOM 667 C CA . MET A 1 93 ? 7.780 -1.590 -1.742 1.00 98.19 93 MET A CA 1
ATOM 668 C C . MET A 1 93 ? 8.106 -0.216 -1.165 1.00 98.19 93 MET A C 1
ATOM 670 O O . MET A 1 93 ? 9.246 -0.008 -0.754 1.00 98.19 93 MET A O 1
ATOM 674 N N . ALA A 1 94 ? 7.132 0.687 -1.026 1.00 97.88 94 ALA A N 1
ATOM 675 C CA . ALA A 1 94 ? 7.332 1.951 -0.326 1.00 97.88 94 ALA A CA 1
ATOM 676 C C . ALA A 1 94 ? 7.734 1.729 1.142 1.00 97.88 94 ALA A C 1
ATOM 678 O O . ALA A 1 94 ? 8.709 2.327 1.593 1.00 97.88 94 ALA A O 1
ATOM 679 N N . ILE A 1 95 ? 7.068 0.819 1.866 1.00 97.62 95 ILE A N 1
ATOM 680 C CA . ILE A 1 95 ? 7.443 0.447 3.242 1.00 97.62 95 ILE A CA 1
ATOM 681 C C . ILE A 1 95 ? 8.854 -0.148 3.288 1.00 97.62 95 ILE A C 1
ATOM 683 O O . ILE A 1 95 ? 9.656 0.232 4.140 1.00 97.62 95 ILE A O 1
ATOM 687 N N . LYS A 1 96 ? 9.187 -1.055 2.363 1.00 96.06 96 LYS A N 1
ATOM 688 C CA . LYS A 1 96 ? 10.507 -1.699 2.303 1.00 96.06 96 LYS A CA 1
ATOM 689 C C . LYS A 1 96 ? 11.631 -0.692 2.043 1.00 96.06 96 LYS A C 1
ATOM 691 O O . LYS A 1 96 ? 12.643 -0.710 2.744 1.00 96.06 96 LYS A O 1
ATOM 696 N N . VAL A 1 97 ? 11.463 0.146 1.020 1.00 95.44 97 VAL A N 1
ATOM 697 C CA . VAL A 1 97 ? 12.467 1.114 0.555 1.00 95.44 97 VAL A CA 1
ATOM 698 C C . VAL A 1 97 ? 12.591 2.271 1.542 1.00 95.44 97 VAL A C 1
ATOM 700 O O . VAL A 1 97 ? 13.703 2.702 1.825 1.00 95.44 97 VAL A O 1
ATOM 703 N N . ARG A 1 98 ? 11.469 2.740 2.109 1.00 95.00 98 ARG A N 1
ATOM 704 C CA . ARG A 1 98 ? 11.413 3.880 3.039 1.00 95.00 98 ARG A CA 1
ATOM 705 C C . ARG A 1 98 ? 11.237 3.495 4.504 1.00 95.00 98 ARG A C 1
ATOM 707 O O . ARG A 1 98 ? 10.670 4.253 5.298 1.00 95.00 98 ARG A O 1
ATOM 714 N N . LYS A 1 99 ? 11.748 2.322 4.888 1.00 92.38 99 LYS A N 1
ATOM 715 C CA . LYS A 1 99 ? 11.752 1.857 6.284 1.00 92.38 99 LYS A CA 1
ATOM 716 C C . LYS A 1 99 ? 12.438 2.846 7.238 1.00 92.38 99 LYS A C 1
ATOM 718 O O . LYS A 1 99 ? 12.098 2.870 8.415 1.00 92.38 99 LYS A O 1
ATOM 723 N N . ASP A 1 100 ? 13.364 3.661 6.721 1.00 91.25 100 ASP A N 1
ATOM 724 C CA . ASP A 1 100 ? 14.065 4.741 7.427 1.00 91.25 100 ASP A CA 1
ATOM 725 C C . ASP A 1 100 ? 13.115 5.821 7.963 1.00 91.25 100 ASP A C 1
ATOM 727 O O . ASP A 1 100 ? 13.369 6.373 9.029 1.00 91.25 100 ASP A O 1
ATOM 731 N N . ILE A 1 101 ? 12.014 6.097 7.254 1.00 92.50 101 ILE A N 1
ATOM 732 C CA . ILE A 1 101 ? 11.015 7.100 7.654 1.00 92.50 101 ILE A CA 1
ATOM 733 C C . ILE A 1 101 ? 9.791 6.459 8.296 1.00 92.50 101 ILE A C 1
ATOM 735 O O . ILE A 1 101 ? 9.256 6.978 9.274 1.00 92.50 101 ILE A O 1
ATOM 739 N N . LEU A 1 102 ? 9.310 5.354 7.728 1.00 92.25 102 LEU A N 1
ATOM 740 C CA . LEU A 1 102 ? 8.033 4.770 8.136 1.00 92.25 102 LEU A CA 1
ATOM 741 C C . LEU A 1 102 ? 8.141 3.944 9.423 1.00 92.25 102 LEU A C 1
ATOM 743 O O . LEU A 1 102 ? 7.135 3.769 10.103 1.00 92.25 102 LEU A O 1
ATOM 747 N N . ASN A 1 103 ? 9.340 3.453 9.764 1.00 92.69 103 ASN A N 1
ATOM 748 C CA . ASN A 1 103 ? 9.618 2.668 10.972 1.00 92.69 103 ASN A CA 1
ATOM 749 C C . ASN A 1 103 ? 8.632 1.497 11.206 1.00 92.69 103 ASN A C 1
ATOM 751 O O . ASN A 1 103 ? 8.290 1.149 12.336 1.00 92.69 103 ASN A O 1
ATOM 755 N N . VAL A 1 104 ? 8.160 0.889 10.116 1.00 96.50 104 VAL A N 1
ATOM 756 C CA . VAL A 1 104 ? 7.310 -0.308 10.098 1.00 96.50 104 VAL A CA 1
ATOM 757 C C . VAL A 1 104 ? 7.894 -1.332 9.128 1.00 96.50 104 VAL A C 1
ATOM 759 O O . VAL A 1 104 ? 8.726 -1.008 8.282 1.00 96.50 104 VAL A O 1
ATOM 762 N N . HIS A 1 105 ? 7.463 -2.583 9.250 1.00 96.25 105 HIS A N 1
ATOM 763 C CA . HIS A 1 105 ? 7.852 -3.661 8.349 1.00 96.25 105 HIS A CA 1
ATOM 764 C C . HIS A 1 105 ? 6.646 -4.543 8.027 1.00 96.25 105 HIS A C 1
ATOM 766 O O . HIS A 1 105 ? 5.648 -4.540 8.746 1.00 96.25 105 HIS A O 1
ATOM 772 N N . THR A 1 106 ? 6.757 -5.316 6.952 1.00 97.25 106 THR A N 1
ATOM 773 C CA . THR A 1 106 ? 5.798 -6.363 6.596 1.00 97.25 106 THR A CA 1
ATOM 774 C C . THR A 1 106 ? 6.515 -7.712 6.570 1.00 97.25 106 THR A C 1
ATOM 776 O O . THR A 1 106 ? 7.732 -7.780 6.395 1.00 97.25 106 THR A O 1
ATOM 779 N N . ALA A 1 107 ? 5.760 -8.799 6.724 1.00 97.50 107 ALA A N 1
ATOM 780 C CA . ALA A 1 107 ? 6.267 -10.163 6.560 1.00 97.50 107 ALA A CA 1
ATOM 781 C C . ALA A 1 107 ? 6.164 -10.664 5.103 1.00 97.50 107 ALA A C 1
ATOM 783 O O . ALA A 1 107 ? 6.239 -11.863 4.845 1.00 97.50 107 ALA A O 1
ATOM 784 N N . ILE A 1 108 ? 5.934 -9.762 4.144 1.00 98.00 108 ILE A N 1
ATOM 785 C CA . ILE A 1 108 ? 5.628 -10.128 2.761 1.00 98.00 108 ILE A CA 1
ATOM 786 C C . ILE A 1 108 ? 6.897 -10.576 2.035 1.00 98.00 108 ILE A C 1
ATOM 788 O O . ILE A 1 108 ? 7.948 -9.933 2.110 1.00 98.00 108 ILE A O 1
ATOM 792 N N . ASN A 1 109 ? 6.790 -11.669 1.276 1.00 97.94 109 ASN A N 1
ATOM 793 C CA . ASN A 1 109 ? 7.848 -12.075 0.364 1.00 97.94 109 ASN A CA 1
ATOM 794 C C . ASN A 1 109 ? 7.832 -11.198 -0.895 1.00 97.94 109 ASN A C 1
ATOM 796 O O . ASN A 1 109 ? 7.132 -11.474 -1.866 1.00 97.94 109 ASN A O 1
ATOM 800 N N . HIS A 1 110 ? 8.643 -10.144 -0.872 1.00 96.81 110 HIS A N 1
ATOM 801 C CA . HIS A 1 110 ? 8.784 -9.190 -1.971 1.00 96.81 110 HIS A CA 1
ATOM 802 C C . HIS A 1 110 ? 9.173 -9.850 -3.305 1.00 96.81 110 HIS A C 1
ATOM 804 O O . HIS A 1 110 ? 8.759 -9.371 -4.353 1.00 96.81 110 HIS A O 1
ATOM 810 N N . GLN A 1 111 ? 9.901 -10.974 -3.285 1.00 96.44 111 GLN A N 1
ATOM 811 C CA . GLN A 1 111 ? 10.325 -11.670 -4.507 1.00 96.44 111 GLN A CA 1
ATOM 812 C C . GLN A 1 111 ? 9.164 -12.338 -5.265 1.00 96.44 111 GLN A C 1
ATOM 814 O O . GLN A 1 111 ? 9.337 -12.755 -6.403 1.00 96.44 111 GLN A O 1
ATOM 819 N N . GLU A 1 112 ? 7.970 -12.426 -4.677 1.00 97.88 112 GLU A N 1
ATOM 820 C CA . GLU A 1 112 ? 6.781 -12.942 -5.368 1.00 97.88 112 GLU A CA 1
ATOM 821 C C . GLU A 1 112 ? 5.936 -11.831 -6.011 1.00 97.88 112 GLU A C 1
ATOM 823 O O . GLU A 1 112 ? 4.957 -12.129 -6.698 1.00 97.88 112 GLU A O 1
ATOM 828 N N . ILE A 1 113 ? 6.289 -10.552 -5.818 1.00 98.31 113 ILE A N 1
ATOM 829 C CA . ILE A 1 113 ? 5.493 -9.405 -6.283 1.00 98.31 113 ILE A CA 1
ATOM 830 C C . ILE A 1 113 ? 5.311 -9.438 -7.798 1.00 98.31 113 ILE A C 1
ATOM 832 O O . ILE A 1 113 ? 4.174 -9.404 -8.274 1.00 98.31 113 ILE A O 1
ATOM 836 N N . TRP A 1 114 ? 6.405 -9.528 -8.562 1.00 97.69 114 TRP A N 1
ATOM 837 C CA . TRP A 1 114 ? 6.327 -9.468 -10.021 1.00 97.69 114 TRP A CA 1
ATOM 838 C C . TRP A 1 114 ? 5.498 -10.627 -10.581 1.00 97.69 114 TRP A C 1
ATOM 840 O O . TRP A 1 114 ? 4.556 -10.410 -11.342 1.00 97.69 114 TRP A O 1
ATOM 850 N N . ARG A 1 115 ? 5.778 -11.858 -10.136 1.00 97.31 115 ARG A N 1
ATOM 851 C CA . ARG A 1 115 ? 5.033 -13.053 -10.557 1.00 97.31 115 ARG A CA 1
ATOM 852 C C . ARG A 1 115 ? 3.545 -12.944 -10.220 1.00 97.31 115 ARG A C 1
ATOM 854 O O . ARG A 1 115 ? 2.707 -13.263 -11.062 1.00 97.31 115 ARG A O 1
ATOM 861 N N . THR A 1 116 ? 3.215 -12.493 -9.011 1.00 98.44 116 THR A N 1
ATOM 862 C CA . THR A 1 116 ? 1.823 -12.330 -8.564 1.00 98.44 116 THR A CA 1
ATOM 863 C C . THR A 1 116 ? 1.103 -11.271 -9.395 1.00 98.44 116 THR A C 1
ATOM 865 O O . THR A 1 116 ? -0.019 -11.496 -9.841 1.00 98.44 116 THR A O 1
ATOM 868 N N . SER A 1 117 ? 1.765 -10.147 -9.670 1.00 98.31 117 SER A N 1
ATOM 869 C CA . SER A 1 117 ? 1.256 -9.086 -10.539 1.00 98.31 117 SER A CA 1
ATOM 870 C C . SER A 1 117 ? 0.932 -9.603 -11.948 1.00 98.31 117 SER A C 1
ATOM 872 O O . SER A 1 117 ? -0.179 -9.376 -12.439 1.00 98.31 117 SER A O 1
ATOM 874 N N . GLN A 1 118 ? 1.841 -10.365 -12.572 1.00 97.62 118 GLN A N 1
ATOM 875 C CA . GLN A 1 118 ? 1.604 -10.976 -13.888 1.00 97.62 118 GLN A CA 1
ATOM 876 C C . GLN A 1 118 ? 0.431 -11.964 -13.860 1.00 97.62 118 GLN A C 1
ATOM 878 O O . GLN A 1 118 ? -0.415 -11.941 -14.753 1.00 97.62 118 GLN A O 1
ATOM 883 N N . LEU A 1 119 ? 0.345 -12.803 -12.822 1.00 98.25 119 LEU A N 1
ATOM 884 C CA . LEU A 1 119 ? -0.744 -13.767 -12.663 1.00 98.25 119 LEU A CA 1
ATOM 885 C C . LEU A 1 119 ? -2.108 -13.069 -12.560 1.00 98.25 119 LEU A C 1
ATOM 887 O O . LEU A 1 119 ? -3.046 -13.451 -13.255 1.00 98.25 119 LEU A O 1
ATOM 891 N N . VAL A 1 120 ? -2.211 -12.024 -11.736 1.00 98.31 120 VAL A N 1
ATOM 892 C CA . VAL A 1 120 ? -3.442 -11.230 -11.594 1.00 98.31 120 VAL A CA 1
ATOM 893 C C . VAL A 1 120 ? -3.807 -10.551 -12.914 1.00 98.31 120 VAL A C 1
ATOM 895 O O . VAL A 1 120 ? -4.960 -10.611 -13.328 1.00 98.31 120 VAL A O 1
ATOM 898 N N . SER A 1 121 ? -2.829 -9.974 -13.621 1.00 98.00 121 SER A N 1
ATOM 899 C CA . SER A 1 121 ? -3.042 -9.368 -14.944 1.00 98.00 121 SER A CA 1
ATOM 900 C C . SER A 1 121 ? -3.640 -10.361 -15.947 1.00 98.00 121 SER A C 1
ATOM 902 O O . SER A 1 121 ? -4.610 -10.032 -16.632 1.00 98.00 121 SER A O 1
ATOM 904 N N . GLN A 1 122 ? -3.113 -11.590 -15.987 1.00 97.94 122 GLN A N 1
ATOM 905 C CA . GLN A 1 122 ? -3.595 -12.655 -16.869 1.00 97.94 122 GLN A CA 1
ATOM 906 C C . GLN A 1 122 ? -5.004 -13.128 -16.498 1.00 97.94 122 GLN A C 1
ATOM 908 O O . GLN A 1 122 ? -5.859 -13.228 -17.374 1.00 97.94 122 GLN A O 1
ATOM 913 N N . ILE A 1 123 ? -5.264 -13.393 -15.213 1.00 98.12 123 ILE A N 1
ATOM 914 C CA . ILE A 1 123 ? -6.569 -13.884 -14.740 1.00 98.12 123 ILE A CA 1
ATOM 915 C C . ILE A 1 123 ? -7.665 -12.837 -14.960 1.00 98.12 123 ILE A C 1
ATOM 917 O O . ILE A 1 123 ? -8.766 -13.175 -15.388 1.00 98.12 123 ILE A O 1
ATOM 921 N N . CYS A 1 124 ? -7.370 -11.567 -14.684 1.00 97.31 124 CYS A N 1
ATOM 922 C CA . CYS A 1 124 ? -8.334 -10.477 -14.814 1.00 97.31 124 CYS A CA 1
ATOM 923 C C . CYS A 1 124 ? -8.437 -9.924 -16.243 1.00 97.31 124 CYS A C 1
ATOM 925 O O . CYS A 1 124 ? -9.286 -9.074 -16.493 1.00 97.31 124 CYS A O 1
ATOM 927 N N . ASN A 1 125 ? -7.584 -10.377 -17.171 1.00 97.00 125 ASN A N 1
ATOM 928 C CA . ASN A 1 125 ? -7.467 -9.835 -18.527 1.00 97.00 125 ASN A CA 1
ATOM 929 C C . ASN A 1 125 ? -7.273 -8.301 -18.538 1.00 97.00 125 ASN A C 1
ATOM 931 O O . ASN A 1 125 ? -7.868 -7.580 -19.339 1.00 97.00 125 ASN A O 1
ATOM 935 N N . MET A 1 126 ? -6.439 -7.805 -17.619 1.00 96.69 126 MET A N 1
ATOM 936 C CA . MET A 1 126 ? -6.108 -6.385 -17.462 1.00 96.69 126 MET A CA 1
ATOM 937 C C . MET A 1 126 ? -4.598 -6.196 -17.641 1.00 96.69 126 MET A C 1
ATOM 939 O O . MET A 1 126 ? -3.838 -6.498 -16.715 1.00 96.69 126 MET A O 1
ATOM 943 N N . PRO A 1 127 ? -4.133 -5.736 -18.817 1.00 95.50 127 PRO A N 1
ATOM 944 C CA . PRO A 1 127 ? -2.712 -5.531 -19.077 1.00 95.50 127 PRO A CA 1
ATOM 945 C C . PRO A 1 127 ? -2.077 -4.529 -18.108 1.00 95.50 127 PRO A C 1
ATOM 947 O O . PRO A 1 127 ? -2.671 -3.502 -17.786 1.00 95.50 127 PRO A O 1
ATOM 950 N N . ILE A 1 128 ? -0.842 -4.802 -17.687 1.00 97.56 128 ILE A N 1
ATOM 951 C CA . ILE A 1 128 ? -0.058 -3.889 -16.848 1.00 97.56 128 ILE A CA 1
ATOM 952 C C . ILE A 1 128 ? 0.525 -2.765 -17.722 1.00 97.56 128 ILE A C 1
ATOM 954 O O . ILE A 1 128 ? 1.263 -3.062 -18.668 1.00 97.56 128 ILE A O 1
ATOM 958 N N . PRO A 1 129 ? 0.256 -1.479 -17.420 1.00 96.38 129 PRO A N 1
ATOM 959 C CA . PRO A 1 129 ? 0.887 -0.367 -18.123 1.00 96.38 129 PRO A CA 1
ATOM 960 C C . PRO A 1 129 ? 2.413 -0.415 -17.998 1.00 96.38 129 PRO A C 1
ATOM 962 O O . PRO A 1 129 ? 2.954 -0.666 -16.920 1.00 96.38 129 PRO A O 1
ATOM 965 N N . ALA A 1 130 ? 3.128 -0.120 -19.086 1.00 94.06 130 ALA A N 1
ATOM 966 C CA . ALA A 1 130 ? 4.593 -0.179 -19.102 1.00 94.06 130 ALA A CA 1
ATOM 967 C C . ALA A 1 130 ? 5.242 0.754 -18.063 1.00 94.06 130 ALA A C 1
ATOM 969 O O . ALA A 1 130 ? 6.276 0.424 -17.491 1.00 94.06 130 ALA A O 1
ATOM 970 N N . ASN A 1 131 ? 4.624 1.904 -17.797 1.00 94.19 131 ASN A N 1
ATOM 971 C CA . ASN A 1 131 ? 5.073 2.904 -16.830 1.00 94.19 131 ASN A CA 1
ATOM 972 C C . ASN A 1 131 ? 4.461 2.732 -15.428 1.00 94.19 131 ASN A C 1
ATOM 974 O O . ASN A 1 131 ? 4.604 3.635 -14.606 1.00 94.19 131 ASN A O 1
ATOM 978 N N . LYS A 1 132 ? 3.769 1.620 -15.140 1.00 96.81 132 LYS A N 1
ATOM 979 C CA . LYS A 1 132 ? 3.256 1.360 -13.792 1.00 96.81 132 LYS A CA 1
ATOM 980 C C . LYS A 1 132 ? 4.417 1.217 -12.808 1.00 96.81 132 LYS A C 1
ATOM 982 O O . LYS A 1 132 ? 5.395 0.520 -13.088 1.00 96.81 132 LYS A O 1
ATOM 987 N N . ALA A 1 133 ? 4.291 1.860 -11.650 1.00 96.75 133 ALA A N 1
ATOM 988 C CA . ALA A 1 133 ? 5.279 1.769 -10.588 1.00 96.75 133 ALA A CA 1
ATOM 989 C C . ALA A 1 133 ? 5.497 0.308 -10.158 1.00 96.75 133 ALA A C 1
ATOM 991 O O . ALA A 1 133 ? 4.571 -0.502 -10.160 1.00 96.75 133 ALA A O 1
ATOM 992 N N . ILE A 1 134 ? 6.735 -0.013 -9.775 1.00 96.81 134 ILE A N 1
ATOM 993 C CA . ILE A 1 134 ? 7.192 -1.334 -9.311 1.00 96.81 134 ILE A CA 1
ATOM 994 C C . ILE A 1 134 ? 7.190 -2.419 -10.399 1.00 96.81 134 ILE A C 1
ATOM 996 O O . ILE A 1 134 ? 8.231 -3.000 -10.670 1.00 96.81 134 ILE A O 1
ATOM 1000 N N . VAL A 1 135 ? 6.050 -2.706 -11.026 1.00 96.88 135 VAL A N 1
ATOM 1001 C CA . VAL A 1 135 ? 5.839 -3.914 -11.851 1.00 96.88 135 VAL A CA 1
ATOM 1002 C C . VAL A 1 135 ? 5.714 -3.650 -13.352 1.00 96.88 135 VAL A C 1
ATOM 1004 O O . VAL A 1 135 ? 5.666 -4.600 -14.135 1.00 96.88 135 VAL A O 1
ATOM 1007 N N . GLY A 1 136 ? 5.664 -2.383 -13.776 1.00 95.12 136 GLY A N 1
ATOM 1008 C CA . GLY A 1 136 ? 5.667 -2.021 -15.191 1.00 95.12 136 GLY A CA 1
ATOM 1009 C C . GLY A 1 136 ? 6.973 -2.426 -15.876 1.00 95.12 136 GLY A C 1
ATOM 1010 O O . GLY A 1 136 ? 8.052 -2.338 -15.292 1.00 95.12 136 GLY A O 1
ATOM 1011 N N . SER A 1 137 ? 6.902 -2.837 -17.143 1.00 91.12 137 SER A N 1
ATOM 1012 C CA . SER A 1 137 ? 8.088 -3.244 -17.918 1.00 91.12 137 SER A CA 1
ATOM 1013 C C . SER A 1 137 ? 9.136 -2.133 -18.077 1.00 91.12 137 SER A C 1
ATOM 1015 O O . SER A 1 137 ? 10.306 -2.417 -18.321 1.00 91.12 137 SER A O 1
ATOM 1017 N N . GLY A 1 138 ? 8.737 -0.869 -17.917 1.00 88.75 138 GLY A N 1
ATOM 1018 C CA . GLY A 1 138 ? 9.614 0.297 -17.902 1.00 88.75 138 GLY A CA 1
ATOM 1019 C C . GLY A 1 138 ? 10.095 0.731 -16.514 1.00 88.75 138 GLY A C 1
ATOM 1020 O O . GLY A 1 138 ? 10.898 1.656 -16.449 1.00 88.75 138 GLY A O 1
ATOM 1021 N N . ALA A 1 139 ? 9.652 0.100 -15.418 1.00 88.44 139 ALA A N 1
ATOM 1022 C CA . ALA A 1 139 ? 9.940 0.553 -14.048 1.00 88.44 139 ALA A CA 1
ATOM 1023 C C . ALA A 1 139 ? 11.441 0.552 -13.692 1.00 88.44 139 ALA A C 1
ATOM 1025 O O . ALA A 1 139 ? 11.873 1.342 -12.858 1.00 88.44 139 ALA A O 1
ATOM 1026 N N . PHE A 1 140 ? 12.233 -0.293 -14.359 1.00 84.50 140 PHE A N 1
ATOM 1027 C CA . PHE A 1 140 ? 13.688 -0.410 -14.181 1.00 84.50 140 PHE A CA 1
ATOM 1028 C C . PHE A 1 140 ? 14.480 -0.025 -15.441 1.00 84.50 140 PHE A C 1
ATOM 1030 O O . PHE A 1 140 ? 15.684 -0.270 -15.535 1.00 84.50 140 PHE A O 1
ATOM 1037 N N . ALA A 1 141 ? 13.810 0.533 -16.454 1.00 79.38 141 ALA A N 1
ATOM 1038 C CA . ALA A 1 141 ? 14.441 0.866 -17.722 1.00 79.38 141 ALA A CA 1
ATOM 1039 C C . ALA A 1 141 ? 15.115 2.248 -17.668 1.00 79.38 141 ALA A C 1
ATOM 1041 O O . ALA A 1 141 ? 14.499 3.247 -17.302 1.00 79.38 141 ALA A O 1
ATOM 1042 N N . HIS A 1 142 ? 16.364 2.326 -18.134 1.00 67.50 142 HIS A N 1
ATOM 1043 C CA . HIS A 1 142 ? 17.129 3.572 -18.233 1.00 67.50 142 HIS A CA 1
ATOM 1044 C C . HIS A 1 142 ? 17.273 3.979 -19.703 1.00 67.50 142 HIS A C 1
ATOM 1046 O O . HIS A 1 142 ? 18.066 3.398 -20.443 1.00 67.50 142 HIS A O 1
ATOM 1052 N N . SER A 1 143 ? 16.494 4.967 -20.151 1.00 55.91 143 SER A N 1
ATOM 1053 C CA . SER A 1 143 ? 16.420 5.358 -21.570 1.00 55.91 143 SER A CA 1
ATOM 1054 C C . SER A 1 143 ? 17.238 6.602 -21.943 1.00 55.91 143 SER A C 1
ATOM 1056 O O . SER A 1 143 ? 17.480 6.837 -23.126 1.00 55.91 143 SER A O 1
ATOM 1058 N N . SER A 1 144 ? 17.689 7.407 -20.973 1.00 59.38 144 SER A N 1
ATOM 1059 C CA . SER A 1 144 ? 18.502 8.604 -21.236 1.00 59.38 144 SER A CA 1
ATOM 1060 C C . SER A 1 144 ? 19.997 8.314 -21.060 1.00 59.38 144 SER A C 1
ATOM 1062 O O . SER A 1 144 ? 20.396 7.642 -20.111 1.00 59.38 144 SER A O 1
ATOM 1064 N N . GLY A 1 145 ? 20.844 8.839 -21.956 1.00 56.03 145 GLY A N 1
ATOM 1065 C CA . GLY A 1 145 ? 22.294 8.594 -21.919 1.00 56.03 145 GLY A CA 1
ATOM 1066 C C . GLY A 1 145 ? 22.971 9.048 -20.618 1.00 56.03 145 GLY A C 1
ATOM 1067 O O . GLY A 1 145 ? 23.912 8.406 -20.171 1.00 56.03 145 GLY A O 1
ATOM 1068 N N . ILE A 1 146 ? 22.446 10.095 -19.967 1.00 61.28 146 ILE A N 1
ATOM 1069 C CA . ILE A 1 146 ? 22.930 10.570 -18.659 1.00 61.28 146 ILE A CA 1
ATOM 1070 C C . ILE A 1 146 ? 22.551 9.588 -17.545 1.00 61.28 146 ILE A C 1
ATOM 1072 O O . ILE A 1 146 ? 23.368 9.322 -16.672 1.00 61.28 146 ILE A O 1
ATOM 1076 N N . HIS A 1 147 ? 21.341 9.017 -17.576 1.00 60.22 147 HIS A N 1
ATOM 1077 C CA . HIS A 1 147 ? 20.938 8.027 -16.575 1.00 60.22 147 HIS A CA 1
ATOM 1078 C C . HIS A 1 147 ? 21.690 6.709 -16.790 1.00 60.22 147 HIS A C 1
ATOM 1080 O O . HIS A 1 147 ? 22.101 6.089 -15.820 1.00 60.22 147 HIS A O 1
ATOM 1086 N N . GLN A 1 148 ? 21.937 6.309 -18.044 1.00 55.94 148 GLN A N 1
ATOM 1087 C CA . GLN A 1 148 ? 22.751 5.129 -18.357 1.00 55.94 148 GLN A CA 1
ATOM 1088 C C . GLN A 1 148 ? 24.198 5.290 -17.865 1.00 55.94 148 GLN A C 1
ATOM 1090 O O . GLN A 1 148 ? 24.706 4.415 -17.172 1.00 55.94 148 GLN A O 1
ATOM 1095 N N . ASP A 1 149 ? 24.846 6.417 -18.1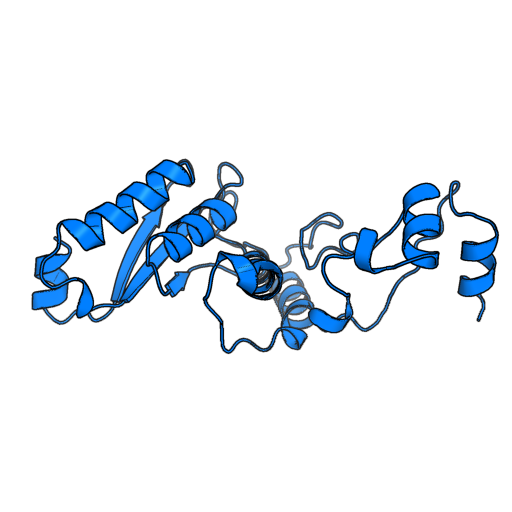69 1.00 59.44 149 ASP A N 1
ATOM 1096 C CA . ASP A 1 149 ? 26.199 6.727 -17.686 1.00 59.44 149 ASP A CA 1
ATOM 1097 C C . ASP A 1 149 ? 26.251 6.831 -16.150 1.00 59.44 149 ASP A C 1
ATOM 1099 O O . ASP A 1 149 ? 27.169 6.318 -15.513 1.00 59.44 149 ASP A O 1
ATOM 1103 N N . GLY A 1 150 ? 25.224 7.428 -15.539 1.00 61.91 150 GLY A N 1
ATOM 1104 C CA . GLY A 1 150 ? 25.072 7.520 -14.090 1.00 61.91 150 GLY A CA 1
ATOM 1105 C C . GLY A 1 150 ? 24.956 6.158 -13.402 1.00 61.91 150 GLY A C 1
ATOM 1106 O O . GLY A 1 150 ? 25.655 5.914 -12.421 1.00 61.91 150 GLY A O 1
ATOM 1107 N N . VAL A 1 151 ? 24.143 5.253 -13.952 1.00 58.41 151 VAL A N 1
ATOM 1108 C CA . VAL A 1 151 ? 23.984 3.868 -13.477 1.00 58.41 151 VAL A CA 1
ATOM 1109 C C . VAL A 1 151 ? 25.275 3.065 -13.634 1.00 58.41 151 VAL A C 1
ATOM 1111 O O . VAL A 1 151 ? 25.647 2.330 -12.722 1.00 58.41 151 VAL A O 1
ATOM 1114 N N . LEU A 1 152 ? 25.993 3.233 -14.750 1.00 60.94 152 LEU A N 1
ATOM 1115 C CA . LEU A 1 152 ? 27.286 2.577 -14.981 1.00 60.94 152 LEU A CA 1
ATOM 1116 C C . LEU A 1 152 ? 28.363 3.037 -13.985 1.00 60.94 152 LEU A C 1
ATOM 1118 O O . LEU A 1 152 ? 29.247 2.256 -13.640 1.00 60.94 152 LEU A O 1
ATOM 1122 N N . LYS A 1 153 ? 28.293 4.291 -13.519 1.00 68.06 153 LYS A N 1
ATOM 1123 C CA . LYS A 1 153 ? 29.231 4.862 -12.540 1.00 68.06 153 LYS A CA 1
ATOM 1124 C C . LYS A 1 153 ? 28.881 4.503 -11.098 1.00 68.06 153 LYS A C 1
ATOM 1126 O O . LYS A 1 153 ? 29.769 4.128 -10.340 1.00 68.06 153 LYS A O 1
ATOM 1131 N N . ASN A 1 154 ? 27.614 4.649 -10.711 1.00 65.12 154 ASN A N 1
ATOM 1132 C CA . ASN A 1 154 ? 27.086 4.188 -9.430 1.00 65.12 154 ASN A CA 1
ATOM 1133 C C . ASN A 1 154 ? 25.562 4.003 -9.522 1.00 65.12 154 ASN A C 1
ATOM 1135 O O . ASN A 1 154 ? 24.806 4.978 -9.534 1.00 65.12 154 ASN A O 1
ATOM 1139 N N . ARG A 1 155 ? 25.123 2.741 -9.532 1.00 63.72 155 ARG A N 1
ATOM 1140 C CA . ARG A 1 155 ? 23.713 2.329 -9.586 1.00 63.72 155 ARG A CA 1
ATOM 1141 C C . ARG A 1 155 ? 22.834 2.989 -8.524 1.00 63.72 155 ARG A C 1
ATOM 1143 O O . ARG A 1 155 ? 21.728 3.418 -8.840 1.00 63.72 155 ARG A O 1
ATOM 1150 N N . GLU A 1 156 ? 23.343 3.144 -7.304 1.00 66.19 156 GLU A N 1
ATOM 1151 C CA . GLU A 1 156 ? 22.581 3.686 -6.167 1.00 66.19 156 GLU A CA 1
ATOM 1152 C C . GLU A 1 156 ? 22.145 5.147 -6.366 1.00 66.19 156 GLU A C 1
ATOM 1154 O O . GLU A 1 156 ? 21.213 5.610 -5.714 1.00 66.19 156 GLU A O 1
ATOM 1159 N N . ASN A 1 157 ? 22.773 5.877 -7.296 1.00 67.94 157 ASN A N 1
ATOM 1160 C CA . ASN A 1 157 ? 22.403 7.262 -7.590 1.00 67.94 157 ASN A CA 1
ATOM 1161 C C . ASN A 1 157 ? 21.054 7.387 -8.319 1.00 67.94 157 ASN A C 1
ATOM 1163 O O . ASN A 1 157 ? 20.459 8.464 -8.303 1.00 67.94 157 ASN A O 1
ATOM 1167 N N . TYR A 1 158 ? 20.597 6.324 -8.992 1.00 65.94 158 TYR A N 1
ATOM 1168 C CA . TYR A 1 158 ? 19.412 6.361 -9.859 1.00 65.94 158 TYR A CA 1
ATOM 1169 C C . TYR A 1 158 ? 18.448 5.185 -9.644 1.00 65.94 158 TYR A C 1
ATOM 1171 O O . TYR A 1 158 ? 17.280 5.294 -10.016 1.00 65.94 158 TYR A O 1
ATOM 1179 N N . GLU A 1 159 ? 18.888 4.094 -9.011 1.00 77.00 159 GLU A N 1
ATOM 1180 C CA . GLU A 1 159 ? 18.061 2.925 -8.702 1.00 77.00 159 GLU A CA 1
ATOM 1181 C C . GLU A 1 159 ? 17.730 2.880 -7.197 1.00 77.00 159 GLU A C 1
ATOM 1183 O O . GLU A 1 159 ? 18.556 2.495 -6.374 1.00 77.00 159 GLU A O 1
ATOM 1188 N N . ILE A 1 160 ? 16.495 3.241 -6.821 1.00 84.88 160 ILE A N 1
ATOM 1189 C CA . ILE A 1 160 ? 16.015 3.144 -5.423 1.00 84.88 160 ILE A CA 1
ATOM 1190 C C . ILE A 1 160 ? 15.703 1.699 -4.985 1.00 84.88 160 ILE A C 1
ATOM 1192 O O . ILE A 1 160 ? 15.493 1.433 -3.802 1.00 84.88 160 ILE A O 1
ATOM 1196 N N . MET A 1 161 ? 15.612 0.773 -5.944 1.00 89.19 161 MET A N 1
ATOM 1197 C CA . MET A 1 161 ? 15.402 -0.662 -5.748 1.00 89.19 161 MET A CA 1
ATOM 1198 C C . MET A 1 161 ? 15.842 -1.416 -7.015 1.00 89.19 161 MET A C 1
ATOM 1200 O O . MET A 1 161 ? 15.852 -0.829 -8.096 1.00 89.19 161 MET A O 1
ATOM 1204 N N . THR A 1 162 ? 16.168 -2.707 -6.904 1.00 89.88 162 THR A N 1
ATOM 1205 C CA . THR A 1 162 ? 16.592 -3.529 -8.056 1.00 89.88 162 THR A CA 1
ATOM 1206 C C . THR A 1 162 ? 15.446 -4.399 -8.594 1.00 89.88 162 THR A C 1
ATOM 1208 O O . THR A 1 162 ? 14.517 -4.702 -7.838 1.00 89.88 162 THR A O 1
ATOM 1211 N N . PRO A 1 163 ? 15.492 -4.860 -9.857 1.00 90.62 163 PRO A N 1
ATOM 1212 C CA . PRO A 1 163 ? 14.531 -5.830 -10.395 1.00 90.62 163 PRO A CA 1
ATOM 1213 C C . PRO A 1 163 ? 14.398 -7.095 -9.530 1.00 90.62 163 PRO A C 1
ATOM 1215 O O . PRO A 1 163 ? 13.297 -7.551 -9.215 1.00 90.62 163 PRO A O 1
ATOM 1218 N N . GLU A 1 164 ? 15.520 -7.622 -9.043 1.00 92.31 164 GLU A N 1
ATOM 1219 C CA . GLU A 1 164 ? 15.570 -8.833 -8.219 1.00 92.31 164 GLU A CA 1
ATOM 1220 C C . GLU A 1 164 ? 14.863 -8.627 -6.873 1.00 92.31 164 GLU A C 1
ATOM 1222 O O . GLU A 1 164 ? 14.328 -9.575 -6.296 1.00 92.31 164 GLU A O 1
ATOM 1227 N N . SER A 1 165 ? 14.788 -7.381 -6.386 1.00 93.69 165 SER A N 1
ATOM 1228 C CA . SER A 1 165 ? 14.095 -7.049 -5.136 1.00 93.69 165 SER A CA 1
ATOM 1229 C C . SER A 1 165 ? 12.590 -7.349 -5.170 1.00 93.69 165 SER A C 1
ATOM 1231 O O . SER A 1 165 ? 11.995 -7.520 -4.101 1.00 93.69 165 SER A O 1
ATOM 1233 N N . ILE A 1 166 ? 12.010 -7.467 -6.372 1.00 96.25 166 ILE A N 1
ATOM 1234 C CA . ILE A 1 166 ? 10.610 -7.848 -6.614 1.00 96.25 166 ILE A CA 1
ATOM 1235 C C . ILE A 1 166 ? 10.452 -9.201 -7.329 1.00 96.25 166 ILE A C 1
ATOM 1237 O O . ILE A 1 166 ? 9.344 -9.558 -7.739 1.00 96.25 166 ILE A O 1
ATOM 1241 N N . GLY A 1 167 ? 11.555 -9.938 -7.510 1.00 94.56 167 GLY A N 1
ATOM 1242 C CA . GLY A 1 167 ? 11.591 -11.224 -8.215 1.00 94.56 167 GLY A CA 1
ATOM 1243 C C . GLY A 1 167 ? 11.670 -11.136 -9.739 1.00 94.56 167 GLY A C 1
ATOM 1244 O O . GLY A 1 167 ? 11.415 -12.130 -10.422 1.00 94.56 167 GLY A O 1
ATOM 1245 N N . LEU A 1 168 ? 12.007 -9.971 -10.297 1.00 91.94 168 LEU A N 1
ATOM 1246 C CA . LEU A 1 168 ? 12.229 -9.812 -11.730 1.00 91.94 168 LEU A CA 1
ATOM 1247 C C . LEU A 1 168 ? 13.690 -10.151 -12.068 1.00 91.94 168 LEU A C 1
ATOM 1249 O O . LEU A 1 168 ? 14.586 -9.347 -11.849 1.00 91.94 168 LEU A O 1
ATOM 1253 N N . ASN A 1 169 ? 13.923 -11.343 -12.627 1.00 78.50 169 ASN A N 1
ATOM 1254 C CA . ASN A 1 169 ? 15.269 -11.861 -12.933 1.00 78.50 169 ASN A CA 1
ATOM 1255 C C . ASN A 1 169 ? 15.753 -11.569 -14.372 1.00 78.50 169 ASN A C 1
ATOM 1257 O O . ASN A 1 169 ? 16.789 -12.087 -14.785 1.00 78.50 169 ASN A O 1
ATOM 1261 N N . GLN A 1 170 ? 15.004 -10.796 -15.168 1.00 63.03 170 GLN A N 1
ATOM 1262 C CA . GLN A 1 170 ? 15.358 -10.469 -16.556 1.00 63.03 170 GLN A CA 1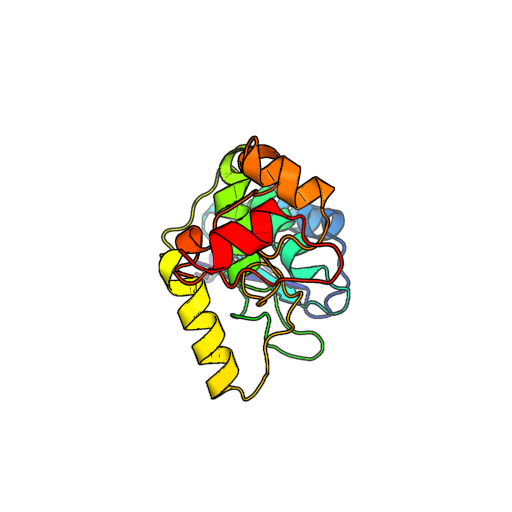
ATOM 1263 C C . GLN A 1 170 ? 15.387 -8.955 -16.762 1.00 63.03 170 GLN A C 1
ATOM 1265 O O . GLN A 1 170 ? 14.345 -8.304 -16.813 1.00 63.03 170 GLN A O 1
ATOM 1270 N N . ILE A 1 171 ? 16.587 -8.396 -16.922 1.00 56.34 171 ILE A N 1
ATOM 1271 C CA . ILE A 1 171 ? 16.760 -7.008 -17.355 1.00 56.34 171 ILE A CA 1
ATOM 1272 C C . ILE A 1 171 ? 16.740 -7.001 -18.883 1.00 56.34 171 ILE A C 1
ATOM 1274 O O . ILE A 1 171 ? 17.720 -7.370 -19.525 1.00 56.34 171 ILE A O 1
ATOM 1278 N N . GLN A 1 172 ? 15.630 -6.570 -19.485 1.00 50.84 172 GLN A N 1
ATOM 1279 C CA . GLN A 1 172 ? 15.653 -6.156 -20.887 1.00 50.84 172 GLN A CA 1
ATOM 1280 C C . GLN A 1 172 ? 16.382 -4.812 -20.975 1.00 50.84 172 GLN A C 1
ATOM 1282 O O . GLN A 1 172 ? 15.847 -3.768 -20.596 1.00 50.84 172 GLN A O 1
ATOM 1287 N N . LEU A 1 173 ? 17.618 -4.826 -21.476 1.00 51.88 173 LEU A N 1
ATOM 1288 C CA . LEU A 1 173 ? 18.283 -3.611 -21.942 1.00 51.88 173 LEU A CA 1
ATOM 1289 C C . LEU A 1 173 ? 17.508 -3.079 -23.155 1.00 51.88 173 LEU A C 1
ATOM 1291 O O . LEU A 1 173 ? 17.721 -3.510 -24.285 1.00 51.88 173 LEU A O 1
ATOM 1295 N N . ASN A 1 174 ? 16.589 -2.141 -22.921 1.00 51.47 174 ASN A N 1
ATOM 1296 C CA . ASN A 1 174 ? 15.906 -1.432 -23.999 1.00 51.47 174 ASN A CA 1
ATOM 1297 C C . ASN A 1 174 ? 16.894 -0.482 -24.686 1.00 51.47 174 ASN A C 1
ATOM 1299 O O . ASN A 1 174 ? 17.117 0.648 -24.244 1.00 51.47 174 ASN A O 1
ATOM 1303 N N . LEU A 1 175 ? 17.495 -0.957 -25.777 1.00 54.22 175 LEU A N 1
ATOM 1304 C CA . LEU A 1 175 ? 18.296 -0.141 -26.680 1.00 54.22 175 LEU A CA 1
ATOM 1305 C C . LEU A 1 175 ? 17.381 0.862 -27.391 1.00 54.22 175 LEU A C 1
ATOM 1307 O O . LEU A 1 175 ? 16.407 0.494 -28.044 1.00 54.22 175 LEU A O 1
ATOM 1311 N N . THR A 1 176 ? 17.696 2.147 -27.267 1.00 56.97 176 THR A N 1
ATOM 1312 C CA . THR A 1 176 ? 17.013 3.234 -27.978 1.00 56.97 176 THR A CA 1
ATOM 1313 C C . THR A 1 176 ? 18.007 3.985 -28.859 1.00 56.97 176 THR A C 1
ATOM 1315 O O . THR A 1 176 ? 19.219 3.833 -28.720 1.00 56.97 176 THR A O 1
ATOM 1318 N N . SER A 1 177 ? 17.520 4.872 -29.731 1.00 48.62 177 SER A N 1
ATOM 1319 C CA . SER A 1 177 ? 18.368 5.735 -30.572 1.00 48.62 177 SER A CA 1
ATOM 1320 C C . SER A 1 177 ? 19.279 6.697 -29.790 1.00 48.62 177 SER A C 1
ATOM 1322 O O . SER A 1 177 ? 20.108 7.374 -30.393 1.00 48.62 177 SER A O 1
ATOM 1324 N N . ARG A 1 178 ? 19.133 6.770 -28.458 1.00 50.59 178 ARG A N 1
ATOM 1325 C CA . ARG A 1 178 ? 19.981 7.558 -27.549 1.00 50.59 178 ARG A CA 1
ATOM 1326 C C . ARG A 1 178 ? 20.907 6.702 -26.683 1.00 50.59 178 ARG A C 1
ATOM 1328 O O . ARG A 1 178 ? 21.602 7.253 -25.832 1.00 50.59 178 ARG A O 1
ATOM 1335 N N . SER A 1 179 ? 20.896 5.381 -26.852 1.00 56.22 179 SER A N 1
ATOM 1336 C CA . SER A 1 179 ? 21.772 4.486 -26.100 1.00 56.22 179 SER A CA 1
ATOM 1337 C C . SER A 1 179 ? 23.225 4.696 -26.525 1.00 56.22 179 SER A C 1
ATOM 1339 O O . SER A 1 179 ? 23.544 4.711 -27.714 1.00 56.22 179 SER A O 1
ATOM 1341 N N . GLY A 1 180 ? 24.100 4.920 -25.543 1.00 57.47 180 GLY A N 1
ATOM 1342 C CA . GLY A 1 180 ? 25.524 5.150 -25.784 1.00 57.47 180 GLY A CA 1
ATOM 1343 C C . GLY A 1 180 ? 26.233 3.893 -26.297 1.00 57.47 180 GLY A C 1
ATOM 1344 O O . GLY A 1 180 ? 25.745 2.778 -26.125 1.00 57.47 180 GLY A O 1
ATOM 1345 N N . ARG A 1 181 ? 27.421 4.061 -26.891 1.00 56.91 181 ARG A N 1
ATOM 1346 C CA . ARG A 1 181 ? 28.216 2.966 -27.487 1.00 56.91 181 ARG A CA 1
ATOM 1347 C C . ARG A 1 181 ? 28.450 1.791 -26.519 1.00 56.91 181 ARG A C 1
ATOM 1349 O O . ARG A 1 181 ? 28.306 0.645 -26.921 1.00 56.91 181 ARG A O 1
ATOM 1356 N N . ALA A 1 182 ? 28.690 2.090 -25.241 1.00 54.19 182 ALA A N 1
ATOM 1357 C CA . ALA A 1 182 ? 28.877 1.093 -24.185 1.00 54.19 182 ALA A CA 1
ATOM 1358 C C . ALA A 1 182 ? 27.624 0.233 -23.919 1.00 54.19 182 ALA A C 1
ATOM 1360 O O . ALA A 1 182 ? 27.746 -0.950 -23.638 1.00 54.19 182 ALA A O 1
ATOM 1361 N N . ALA A 1 183 ? 26.414 0.790 -24.056 1.00 50.31 183 ALA A N 1
ATOM 1362 C CA . ALA A 1 183 ? 25.170 0.042 -23.847 1.00 50.31 183 ALA A CA 1
ATOM 1363 C C . ALA A 1 183 ? 24.909 -0.993 -24.958 1.00 50.31 183 ALA A C 1
ATOM 1365 O O . ALA A 1 183 ? 24.247 -2.001 -24.721 1.00 50.31 183 ALA A O 1
ATOM 1366 N N . VAL A 1 184 ? 25.443 -0.759 -26.163 1.00 55.16 184 VAL A N 1
ATOM 1367 C CA . VAL A 1 184 ? 25.358 -1.701 -27.289 1.00 55.16 184 VAL A CA 1
ATOM 1368 C C . VAL A 1 184 ? 26.306 -2.884 -27.077 1.00 55.16 184 VAL A C 1
ATOM 1370 O O . VAL A 1 184 ? 25.912 -4.021 -27.320 1.00 55.16 184 VAL A O 1
ATOM 1373 N N . GLU A 1 185 ? 27.513 -2.647 -26.559 1.00 50.09 185 GLU A N 1
ATOM 1374 C CA . GLU A 1 185 ? 28.519 -3.695 -26.323 1.00 50.09 185 GLU A CA 1
ATOM 1375 C C . GLU A 1 185 ? 28.082 -4.703 -25.245 1.00 50.09 185 GLU A C 1
ATOM 1377 O O . GLU A 1 185 ? 28.252 -5.905 -25.430 1.00 50.09 185 GLU A O 1
ATOM 1382 N N . THR A 1 186 ? 27.421 -4.253 -24.173 1.00 50.50 186 THR A N 1
ATOM 1383 C CA . THR A 1 186 ? 26.931 -5.136 -23.094 1.00 50.50 186 THR A CA 1
ATOM 1384 C C . THR A 1 186 ? 25.695 -5.959 -23.481 1.00 50.50 186 THR A C 1
ATOM 1386 O O . THR A 1 186 ? 25.349 -6.905 -22.786 1.00 50.50 186 THR A O 1
ATOM 1389 N N . SER A 1 187 ? 25.008 -5.622 -24.579 1.00 44.53 187 SER A N 1
ATOM 1390 C CA . SER A 1 187 ? 23.813 -6.355 -25.040 1.00 44.53 187 SER A CA 1
ATOM 1391 C C . SER A 1 187 ? 24.125 -7.639 -25.825 1.00 44.53 187 SER A C 1
ATOM 1393 O O . SER A 1 187 ? 23.209 -8.394 -26.142 1.00 44.53 187 SER A O 1
ATOM 1395 N N . HIS A 1 188 ? 25.398 -7.866 -26.166 1.00 38.47 188 HIS A N 1
ATOM 1396 C CA . HIS A 1 188 ? 25.885 -9.013 -26.946 1.00 38.47 188 HIS A CA 1
ATOM 1397 C C . HIS A 1 188 ? 26.823 -9.938 -26.137 1.00 38.47 188 HIS A C 1
ATOM 1399 O O . HIS A 1 188 ? 27.519 -10.760 -26.736 1.00 38.47 188 HIS A O 1
ATOM 1405 N N . GLY A 1 189 ? 26.869 -9.791 -24.806 1.00 33.03 189 GLY A N 1
ATOM 1406 C CA . GLY A 1 189 ? 27.710 -10.575 -23.891 1.00 33.03 189 GLY A CA 1
ATOM 1407 C C . GLY A 1 189 ? 26.908 -11.473 -22.964 1.00 33.03 189 GLY A C 1
ATOM 1408 O O . GLY A 1 189 ? 25.854 -11.009 -22.479 1.00 33.03 189 GLY A O 1
#

Organism: Escherichia coli (NCBI:txid562)

Secondary structure (DSSP, 8-state):
-HHHHHHTT-SEEEEEETTS---HHHHHHHHHHHHHH-TTGGGSEEEEEEB-TTS-HHHHHHHHHHTT--EEE-BGGG-SSTT-B-BHHHHHHHHHHTHHHH-------GGGHHHHHHHHHHHHT-PPPTT-TTTSTTTT---SHHHHHHHHH-GGGT-SS-GGGGT---------TT--HHHHHGGG-

Foldseek 3Di:
DVLVVVVVPAQEDEDEPPVQPDAQVRLLVVLLVCVVPRPCPVSHAYEYKHACPPPCQLSNQLSNLQSPHDHYDADDLQDDPDNHIHHPLSNQVCCVLVCVRSVDHDPDDLLCNQVVNVVCCVVVVPDRDLPDDPHHVCNPADDAQVVVVVCVVPVVVRPSDDCSSNNNPDDDHPDDPRHDPVSVVVVVD

InterPro domains:
  IPR000891 Pyruvate carboxyltransferase [PF00682] (2-120)
  IPR000891 Pyruvate carboxyltransferase [PS50991] (1-114)
  IPR002034 Alpha-isopropylmalate/homocitrate synthase, conserved site [PS00816] (46-59)
  IPR013785 Aldolase-type TIM barrel [G3DSA:3.20.20.70] (1-124)
  IPR050073 2-IPM synthase/homocitrate synthase-like [PTHR10277] (2-185)
  IPR054691 2-isopropylmalate synthase/homocitrate synthase, post-catalytic domain [PF22617] (134-186)